Protein AF-K0R2J4-F1 (afdb_monomer_lite)

Foldseek 3Di:
DLCPPDDPVVVVVVVVVVVVVVVVPDPVVPVVVLVVLVVPDPDPVSSVSVVVSVVVVVVVVVPPPCPVVVLVVVVVVVCVVPDDDDDDDDDDPVCVVVVVVVVVVVVVVLVVVCVVVVCVPVSVVVVVVSLVSVLVVVLVVLLVVLVVVLVVVLVVLVVVLVVVLVVLVVVLVVVLVVLVVVLVVVLVVLVVVLVVVLVVLVVVLVPDDQDDDPVLVVLVVVLVVCVVVVVVVVSVVSVVVSVVSVVVSVVVSVVVSVVVSVVVSVVSVVVSVVVSVVSVVVSVVVSVVSVVVSVVVSVVSVVVSVVVSVVSVVVSVVVSVVVSVVSVVVSVVVVVVVD

pLDDT: mean 76.24, std 21.02, range [34.25, 97.62]

Radius of gyration: 48.68 Å; chains: 1; bounding box: 96×34×151 Å

Organism: Thalassiosira oceanica (NCBI:txid159749)

Secondary structure (DSSP, 8-state):
-TTTTS-HHHHHHHHHHHHHHHTTT-STHHHHHHHHHHHH-SSHHHHHHHHHHHHHHHHHHHHHHHHHHHHHHHHHHHHTTS--PPPPP--HHHHHHHHHHHHHHHHHHHHHHHHHH--HHHHHHHHHHHHHHHHHHHHHHHHHHHHHHHHHHHHHHHHHHHHHHHHHHHHHHHHHHHHHHHHHHHHHHHHHHHHHHHHHHHHHHHTPPP---HHHHHHHHHHHHHHHTT-HHHHHHHHHHHHHHHHHHHHHHHHHHHHHHHHHHHHHHHHHHHHHHHHHHHHHHHHHHHHHHHHHHHHHHHHHHHHHHHHHHHHHHHHHHHHHHHHHHHHHHHHHTT-

Sequence (339 aa):
MALVNYSPDETRALRLIMAYNRARGDDSTSGMFLAVLNDVAVDDFSRSRLRASVQALLEDEIEDVQQDDVLLSRFFGVLDGHRYAAVPSLDNSKAAETVKAHFMGLLIDIERRCRDEGDYVMEAAAFADIERTIRDEEKARRVGTEKKDRLAARLRLVAAHESQLAEYSNSWDLCLEEFEQQGKSIIDRLELTHRQQLEALENQERRRERKWSKELIQLRERQKMLAEQKLYAMAQETKDKADTLEADELARMNDGIDKSLQMKKQSLLKQQDNEANAMAKRIDCKRTEIGKRRTLDTDKLLLRNRNIIKAYDAESRSRFKKIEDSVDQAVQGMAGISR

Structure (mmCIF, N/CA/C/O backbone):
data_AF-K0R2J4-F1
#
_entry.id   AF-K0R2J4-F1
#
loop_
_atom_site.group_PDB
_atom_site.id
_atom_site.type_symbol
_atom_site.label_atom_id
_atom_site.label_alt_id
_atom_site.label_comp_id
_atom_site.label_asym_id
_atom_site.label_entity_id
_atom_site.label_seq_id
_atom_site.pdbx_PDB_ins_code
_atom_site.Cartn_x
_atom_site.Cartn_y
_atom_site.Cartn_z
_atom_site.occupancy
_atom_site.B_iso_or_equiv
_atom_site.auth_seq_id
_atom_site.auth_comp_id
_atom_site.auth_asym_id
_atom_site.auth_atom_id
_atom_site.pdbx_PDB_model_num
ATOM 1 N N . MET A 1 1 ? 10.055 -4.212 -40.070 1.00 42.88 1 MET A N 1
ATOM 2 C CA . MET A 1 1 ? 9.826 -4.875 -38.755 1.00 42.88 1 MET A CA 1
ATOM 3 C C . MET A 1 1 ? 8.800 -4.142 -37.857 1.00 42.88 1 MET A C 1
ATOM 5 O O . MET A 1 1 ? 8.739 -4.418 -36.668 1.00 42.88 1 MET A O 1
ATOM 9 N N . ALA A 1 2 ? 7.940 -3.255 -38.385 1.00 43.25 2 ALA A N 1
ATOM 10 C CA . ALA A 1 2 ? 7.193 -2.278 -37.569 1.00 43.25 2 ALA A CA 1
ATOM 11 C C . ALA A 1 2 ? 5.810 -2.722 -37.028 1.00 43.25 2 ALA A C 1
ATOM 13 O O . ALA A 1 2 ? 5.096 -1.907 -36.452 1.00 43.25 2 ALA A O 1
ATOM 14 N N . LEU A 1 3 ? 5.413 -3.990 -37.197 1.00 44.12 3 LEU A N 1
ATOM 15 C CA . LEU A 1 3 ? 4.059 -4.462 -36.850 1.00 44.12 3 LEU A CA 1
ATOM 16 C C . LEU A 1 3 ? 4.021 -5.495 -35.706 1.00 44.12 3 LEU A C 1
ATOM 18 O O . LEU A 1 3 ? 3.004 -6.141 -35.498 1.00 44.12 3 LEU A O 1
ATOM 22 N N . VAL A 1 4 ? 5.118 -5.663 -34.957 1.00 47.84 4 VAL A N 1
ATOM 23 C CA . VAL A 1 4 ? 5.267 -6.741 -33.951 1.00 47.84 4 VAL A CA 1
ATOM 24 C C . VAL A 1 4 ? 4.326 -6.584 -32.743 1.00 47.84 4 VAL A C 1
ATOM 26 O O . VAL A 1 4 ? 4.040 -7.562 -32.065 1.00 47.84 4 VAL A O 1
ATOM 29 N N . ASN A 1 5 ? 3.775 -5.386 -32.522 1.00 50.44 5 ASN A N 1
ATOM 30 C CA . ASN A 1 5 ? 2.909 -5.082 -31.377 1.00 50.44 5 ASN A CA 1
ATOM 31 C C . ASN A 1 5 ? 1.428 -4.880 -31.750 1.00 50.44 5 ASN A C 1
ATOM 33 O O . ASN A 1 5 ? 0.690 -4.297 -30.958 1.00 50.44 5 ASN A O 1
ATOM 37 N N . TYR A 1 6 ? 1.009 -5.311 -32.943 1.00 53.69 6 TYR A N 1
ATOM 38 C CA . TYR A 1 6 ? -0.398 -5.317 -33.356 1.00 53.69 6 TYR A CA 1
ATOM 39 C C . TYR A 1 6 ? -0.927 -6.747 -33.369 1.00 53.69 6 TYR A C 1
ATOM 41 O O . TYR A 1 6 ? -0.190 -7.690 -33.673 1.00 53.69 6 TYR A O 1
ATOM 49 N N . SER A 1 7 ? -2.214 -6.913 -33.068 1.00 59.16 7 SER A N 1
ATOM 50 C CA . SER A 1 7 ? -2.888 -8.199 -33.238 1.00 59.16 7 SER A CA 1
ATOM 51 C C . SER A 1 7 ? -2.682 -8.700 -34.680 1.00 59.16 7 SER A C 1
ATOM 53 O O . SER A 1 7 ? -2.627 -7.891 -35.620 1.00 59.16 7 SER A O 1
ATOM 55 N N . PRO A 1 8 ? -2.562 -10.021 -34.907 1.00 52.97 8 PRO A N 1
ATOM 56 C CA . PRO A 1 8 ? -2.468 -10.584 -36.253 1.00 52.97 8 PRO A CA 1
ATOM 57 C C . PRO A 1 8 ? -3.576 -10.073 -37.185 1.00 52.97 8 PRO A C 1
ATOM 59 O O . PRO A 1 8 ? -3.324 -9.836 -38.368 1.00 52.97 8 PRO A O 1
ATOM 62 N N . ASP A 1 9 ? -4.767 -9.821 -36.637 1.00 48.25 9 ASP A N 1
ATOM 63 C CA . ASP A 1 9 ? -5.925 -9.311 -37.373 1.00 48.25 9 ASP A CA 1
ATOM 64 C C . ASP A 1 9 ? -5.785 -7.830 -37.749 1.00 48.25 9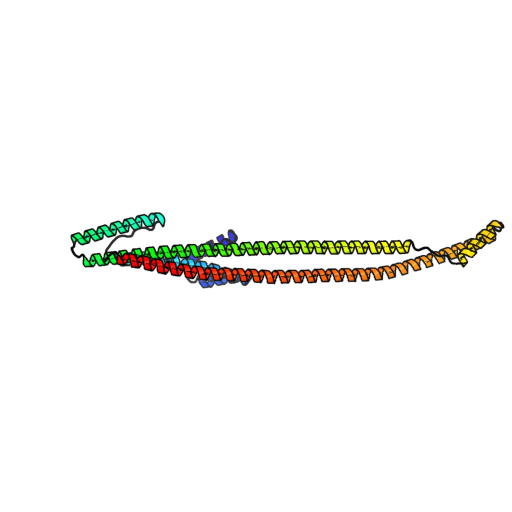 ASP A C 1
ATOM 66 O O . ASP A 1 9 ? -6.103 -7.447 -38.874 1.00 48.25 9 ASP A O 1
ATOM 70 N N . GLU A 1 10 ? -5.220 -7.005 -36.866 1.00 55.03 10 GLU A N 1
ATOM 71 C CA . GLU A 1 10 ? -4.938 -5.583 -37.120 1.00 55.03 10 GLU A CA 1
ATOM 72 C C . GLU A 1 10 ? -3.846 -5.422 -38.180 1.00 55.03 10 GLU A C 1
ATOM 74 O O . GLU A 1 10 ? -3.955 -4.630 -39.118 1.00 55.03 10 GLU A O 1
ATOM 79 N N . THR A 1 11 ? -2.817 -6.261 -38.085 1.00 59.72 11 THR A N 1
ATOM 80 C CA . THR A 1 11 ? -1.729 -6.334 -39.060 1.00 59.72 11 THR A CA 1
ATOM 81 C C . THR A 1 11 ? -2.250 -6.761 -40.434 1.00 59.72 11 THR A C 1
ATOM 83 O O . THR A 1 11 ? -1.818 -6.242 -41.466 1.00 59.72 11 THR A O 1
ATOM 86 N N . ARG A 1 12 ? -3.202 -7.702 -40.465 1.00 51.53 12 ARG A N 1
ATOM 87 C CA . ARG A 1 12 ? -3.848 -8.181 -41.692 1.00 51.53 12 ARG A CA 1
ATOM 88 C C . ARG A 1 12 ? -4.772 -7.125 -42.296 1.00 51.53 12 ARG A C 1
ATOM 90 O O . ARG A 1 12 ? -4.733 -6.930 -43.508 1.00 51.53 12 ARG A O 1
ATOM 97 N N . ALA A 1 13 ? -5.542 -6.420 -41.471 1.00 56.22 13 ALA A N 1
ATOM 98 C CA . ALA A 1 13 ? -6.423 -5.340 -41.902 1.00 56.22 13 ALA A CA 1
ATOM 99 C C . ALA A 1 13 ? -5.630 -4.178 -42.518 1.00 56.22 13 ALA A C 1
ATOM 101 O O . ALA A 1 13 ? -5.942 -3.750 -43.628 1.00 56.22 13 ALA A O 1
ATOM 102 N N . LEU A 1 14 ? -4.547 -3.739 -41.868 1.00 59.75 14 LEU A N 1
ATOM 103 C CA . LEU A 1 14 ? -3.674 -2.680 -42.388 1.00 59.75 14 LEU A CA 1
ATOM 104 C C . LEU A 1 14 ? -3.053 -3.061 -43.738 1.00 59.75 14 LEU A C 1
ATOM 106 O O . LEU A 1 14 ? -3.053 -2.253 -44.665 1.00 59.75 14 LEU A O 1
ATOM 110 N N . ARG A 1 15 ? -2.603 -4.312 -43.892 1.00 56.16 15 ARG A N 1
ATOM 111 C CA . ARG A 1 15 ? -2.063 -4.808 -45.169 1.00 56.16 15 ARG A CA 1
ATOM 112 C C . ARG A 1 15 ? -3.118 -4.872 -46.274 1.00 56.16 15 ARG A C 1
ATOM 114 O O . ARG A 1 15 ? -2.817 -4.505 -47.405 1.00 56.16 15 ARG A O 1
ATOM 121 N N . LEU A 1 16 ? -4.342 -5.306 -45.965 1.00 53.81 16 LEU A N 1
ATOM 122 C CA . LEU A 1 16 ? -5.439 -5.370 -46.940 1.00 53.81 16 LEU A CA 1
ATOM 123 C C . LEU A 1 16 ? -5.890 -3.975 -47.388 1.00 53.81 16 LEU A C 1
ATOM 125 O O . LEU A 1 16 ? -6.119 -3.760 -48.575 1.00 53.81 16 LEU A O 1
ATOM 129 N N . ILE A 1 17 ? -5.953 -3.018 -46.463 1.00 55.66 17 ILE A N 1
ATOM 130 C CA . ILE A 1 17 ? -6.312 -1.626 -46.757 1.00 55.66 17 ILE A CA 1
ATOM 131 C C . ILE A 1 17 ? -5.219 -0.950 -47.599 1.00 55.66 17 ILE A C 1
ATOM 133 O O . ILE A 1 17 ? -5.529 -0.236 -48.552 1.00 55.66 17 ILE A O 1
ATOM 137 N N . MET A 1 18 ? -3.939 -1.203 -47.309 1.00 57.56 18 MET A N 1
ATOM 138 C CA . MET A 1 18 ? -2.824 -0.692 -48.119 1.00 57.56 18 MET A CA 1
ATOM 139 C C . MET A 1 18 ? -2.789 -1.314 -49.523 1.00 57.56 18 MET A C 1
ATOM 141 O O . MET A 1 18 ? -2.599 -0.595 -50.504 1.00 57.56 18 MET A O 1
ATOM 145 N N . ALA A 1 19 ? -3.040 -2.622 -49.644 1.00 53.72 19 ALA A N 1
ATOM 146 C CA . ALA A 1 19 ? -3.105 -3.310 -50.935 1.00 53.72 19 ALA A CA 1
ATOM 147 C C . ALA A 1 19 ? -4.289 -2.832 -51.798 1.00 53.72 19 ALA A C 1
ATOM 149 O O . ALA A 1 19 ? -4.130 -2.617 -52.998 1.00 53.72 19 ALA A O 1
ATOM 150 N N . TYR A 1 20 ? -5.457 -2.609 -51.183 1.00 53.34 20 TYR A N 1
ATOM 151 C CA . TYR A 1 20 ? -6.653 -2.104 -51.862 1.00 53.34 20 TYR A CA 1
ATOM 152 C C . TYR A 1 20 ? -6.471 -0.672 -52.389 1.00 53.34 20 TYR A C 1
ATOM 154 O O . TYR A 1 20 ? -6.883 -0.371 -53.507 1.00 53.34 20 TYR A O 1
ATOM 162 N N . ASN A 1 21 ? -5.810 0.203 -51.624 1.00 53.00 21 ASN A N 1
ATOM 163 C CA . ASN A 1 21 ? -5.578 1.588 -52.044 1.00 53.00 21 ASN A CA 1
ATOM 164 C C . ASN A 1 21 ? -4.475 1.717 -53.112 1.00 53.00 21 ASN A C 1
ATOM 166 O O . ASN A 1 21 ? -4.628 2.521 -54.029 1.00 53.00 21 ASN A O 1
ATOM 170 N N . ARG A 1 22 ? -3.428 0.873 -53.081 1.00 54.16 22 ARG A N 1
ATOM 171 C CA . ARG A 1 22 ? -2.429 0.786 -54.173 1.00 54.16 22 ARG A CA 1
ATOM 172 C C . ARG A 1 22 ? -3.062 0.403 -55.510 1.00 54.16 22 ARG A C 1
ATOM 174 O O . ARG A 1 22 ? -2.690 0.956 -56.537 1.00 54.16 22 ARG A O 1
ATOM 181 N N . ALA A 1 23 ? -4.038 -0.506 -55.501 1.00 49.44 23 ALA A N 1
ATOM 182 C CA . ALA A 1 23 ? -4.714 -0.957 -56.719 1.00 49.44 23 ALA A CA 1
ATOM 183 C C . ALA A 1 23 ? -5.564 0.135 -57.400 1.00 49.44 23 ALA A C 1
ATOM 185 O O . ALA A 1 23 ? -5.959 -0.036 -58.551 1.00 49.44 23 ALA A O 1
ATOM 186 N N . ARG A 1 24 ? -5.851 1.247 -56.707 1.00 47.12 24 ARG A N 1
ATOM 187 C CA . ARG A 1 24 ? -6.715 2.325 -57.205 1.00 47.12 24 ARG A CA 1
ATOM 188 C C . ARG A 1 24 ? -5.954 3.547 -57.734 1.00 47.12 24 ARG A C 1
ATOM 190 O O . ARG A 1 24 ? -6.581 4.396 -58.353 1.00 47.12 24 ARG A O 1
ATOM 197 N N . GLY A 1 25 ? -4.631 3.606 -57.544 1.00 47.03 25 GLY A N 1
ATOM 198 C CA . GLY A 1 25 ? -3.755 4.592 -58.192 1.00 47.03 25 GLY A CA 1
ATOM 199 C C . GLY A 1 25 ? -3.952 6.054 -57.773 1.00 47.03 25 GLY A C 1
ATOM 200 O O . GLY A 1 25 ? -3.543 6.939 -58.514 1.00 47.03 25 GLY A O 1
ATOM 201 N N . ASP A 1 26 ? -4.575 6.323 -56.622 1.00 47.22 26 ASP A N 1
ATOM 202 C CA . ASP A 1 26 ? -4.736 7.691 -56.116 1.00 47.22 26 ASP A CA 1
ATOM 203 C C . ASP A 1 26 ? -3.566 8.068 -55.192 1.00 47.22 26 ASP A C 1
ATOM 205 O O . ASP A 1 26 ? -3.485 7.612 -54.052 1.00 47.22 26 ASP A O 1
ATOM 209 N N . ASP A 1 27 ? -2.691 8.969 -55.642 1.00 50.78 27 ASP A N 1
ATOM 210 C CA . ASP A 1 27 ? -1.579 9.539 -54.856 1.00 50.78 27 ASP A CA 1
ATOM 211 C C . ASP A 1 27 ? -2.038 10.513 -53.745 1.00 50.78 27 ASP A C 1
ATOM 213 O O . ASP A 1 27 ? -1.232 11.073 -53.004 1.00 50.78 27 ASP A O 1
ATOM 217 N N . SER A 1 28 ? -3.351 10.676 -53.539 1.00 48.78 28 SER A N 1
ATOM 218 C CA . SER A 1 28 ? -3.926 11.411 -52.395 1.00 48.78 28 SER A CA 1
ATOM 219 C C . SER A 1 28 ? -3.951 10.580 -51.093 1.00 48.78 28 SER A C 1
ATOM 221 O O . SER A 1 28 ? -4.710 10.840 -50.156 1.00 48.78 28 SER A O 1
ATOM 223 N N . THR A 1 29 ? -3.107 9.552 -51.013 1.00 51.00 29 THR A N 1
ATOM 224 C CA . THR A 1 29 ? -3.064 8.556 -49.933 1.00 51.00 29 THR A CA 1
ATOM 225 C C . THR A 1 29 ? -2.662 9.135 -48.579 1.00 51.00 29 THR A C 1
ATOM 227 O O . THR A 1 29 ? -3.111 8.629 -47.556 1.00 51.00 29 THR A O 1
ATOM 230 N N . SER A 1 30 ? -1.895 10.224 -48.520 1.00 53.47 30 SER A N 1
ATOM 231 C CA . SER A 1 30 ? -1.386 10.739 -47.238 1.00 53.47 30 SER A CA 1
ATOM 232 C C . SER A 1 30 ? -2.470 11.413 -46.370 1.00 53.47 30 SER A C 1
ATOM 234 O O . SER A 1 30 ? -2.512 11.228 -45.153 1.00 53.47 30 SER A O 1
ATOM 236 N N . GLY A 1 31 ? -3.416 12.139 -46.983 1.00 48.59 31 GLY A N 1
ATOM 237 C CA . GLY A 1 31 ? -4.436 12.904 -46.250 1.00 48.59 31 GLY A CA 1
ATOM 238 C C . GLY A 1 31 ? -5.570 12.046 -45.684 1.00 48.59 31 GLY A C 1
ATOM 239 O O . GLY A 1 31 ? -5.976 12.219 -44.534 1.00 48.59 31 GLY A O 1
ATOM 240 N N . MET A 1 32 ? -6.059 11.084 -46.470 1.00 48.75 32 MET A N 1
ATOM 241 C CA . MET A 1 32 ? -7.193 10.244 -46.078 1.00 48.75 32 MET A CA 1
ATOM 242 C C . MET A 1 32 ? -6.787 9.151 -45.070 1.00 48.75 32 MET A C 1
ATOM 244 O O . MET A 1 32 ? -7.557 8.838 -44.162 1.00 48.75 32 MET A O 1
ATOM 248 N N . PHE A 1 33 ? -5.547 8.642 -45.144 1.00 51.84 33 PHE A N 1
ATOM 249 C CA . PHE A 1 33 ? -4.991 7.715 -44.146 1.00 51.84 33 PHE A CA 1
ATOM 250 C C . PHE A 1 33 ? -4.829 8.364 -42.768 1.00 51.84 33 PHE A C 1
ATOM 252 O O . PHE A 1 33 ? -5.167 7.753 -41.754 1.00 51.84 33 PHE A O 1
ATOM 259 N N . LEU A 1 34 ? -4.351 9.612 -42.717 1.00 52.84 34 LEU A N 1
ATOM 260 C CA . LEU A 1 34 ? -4.214 10.349 -41.460 1.00 52.84 34 LEU A CA 1
ATOM 261 C C . LEU A 1 34 ? -5.571 10.676 -40.822 1.00 52.84 34 LEU A C 1
ATOM 263 O O . LEU A 1 34 ? -5.643 10.737 -39.597 1.00 52.84 34 LEU A O 1
ATOM 267 N N . ALA A 1 35 ? -6.630 10.846 -41.622 1.00 51.50 35 ALA A N 1
ATOM 268 C CA . ALA A 1 35 ? -7.990 11.081 -41.136 1.00 51.50 35 ALA A CA 1
ATOM 269 C C . ALA A 1 35 ? -8.611 9.821 -40.508 1.00 51.50 35 ALA A C 1
ATOM 271 O O . ALA A 1 35 ? -9.085 9.875 -39.377 1.00 51.50 35 ALA A O 1
ATOM 272 N N . VAL A 1 36 ? -8.511 8.667 -41.179 1.00 52.16 36 VAL A N 1
ATOM 273 C CA . VAL A 1 36 ? -9.014 7.381 -40.652 1.00 52.16 36 VAL A CA 1
ATOM 274 C C . VAL A 1 36 ? -8.258 6.958 -39.385 1.00 52.16 36 VAL A C 1
ATOM 276 O O . VAL A 1 36 ? -8.856 6.451 -38.441 1.00 52.16 36 VAL A O 1
ATOM 279 N N . LEU A 1 37 ? -6.951 7.223 -39.310 1.00 52.25 37 LEU A N 1
ATOM 280 C CA . LEU A 1 37 ? -6.153 6.961 -38.105 1.00 52.25 37 LEU A CA 1
ATOM 281 C C . LEU A 1 37 ? -6.480 7.916 -36.945 1.00 52.25 37 LEU A C 1
ATOM 283 O O . LEU A 1 37 ? -6.316 7.539 -35.784 1.00 52.25 37 LEU A O 1
ATOM 287 N N . ASN A 1 38 ? -6.958 9.130 -37.237 1.00 49.84 38 ASN A N 1
ATOM 288 C CA . ASN A 1 38 ? -7.409 10.077 -36.215 1.00 49.84 38 ASN A CA 1
ATOM 289 C C . ASN A 1 38 ? -8.726 9.631 -35.559 1.00 49.84 38 ASN A C 1
ATOM 291 O O . ASN A 1 38 ? -8.886 9.825 -34.352 1.00 49.84 38 ASN A O 1
ATOM 295 N N . ASP A 1 39 ? -9.613 9.001 -36.335 1.00 46.16 39 ASP A N 1
ATOM 296 C CA . ASP A 1 39 ? -10.910 8.484 -35.874 1.00 46.16 39 ASP A CA 1
ATOM 297 C C . ASP A 1 39 ? -10.803 7.140 -35.131 1.00 46.16 39 ASP A C 1
ATOM 299 O O . ASP A 1 39 ? -11.627 6.848 -34.268 1.00 46.16 39 ASP A O 1
ATOM 303 N N . VAL A 1 40 ? -9.782 6.324 -35.424 1.00 50.12 40 VAL A N 1
ATOM 304 C CA . VAL A 1 40 ? -9.582 4.999 -34.795 1.00 50.12 40 VAL A CA 1
ATOM 305 C C . VAL A 1 40 ? -8.803 5.075 -33.474 1.00 50.12 40 VAL A C 1
ATOM 307 O O . VAL A 1 40 ? -8.919 4.190 -32.627 1.00 50.12 40 VAL A O 1
ATOM 310 N N . ALA A 1 41 ? -8.006 6.120 -33.263 1.00 51.03 41 ALA A N 1
ATOM 311 C CA . ALA A 1 41 ? -7.171 6.232 -32.073 1.00 51.03 41 ALA A CA 1
ATOM 312 C C . ALA A 1 41 ? -7.931 6.848 -30.884 1.00 51.03 41 ALA A C 1
ATOM 314 O O . ALA A 1 41 ? -8.412 7.979 -30.954 1.00 51.03 41 ALA A O 1
ATOM 315 N N . VAL A 1 42 ? -7.992 6.097 -29.781 1.00 52.16 42 VAL A N 1
ATOM 316 C CA . VAL A 1 42 ? -8.740 6.441 -28.558 1.00 52.16 42 VAL A CA 1
ATOM 317 C C . VAL A 1 42 ? -8.042 7.536 -27.732 1.00 52.16 42 VAL A C 1
ATOM 319 O O . VAL A 1 42 ? -8.707 8.280 -27.014 1.00 52.16 42 VAL A O 1
ATOM 322 N N . ASP A 1 43 ? -6.718 7.676 -27.851 1.00 51.94 43 ASP A N 1
ATOM 323 C CA . ASP A 1 43 ? -5.893 8.615 -27.087 1.00 51.94 43 ASP A CA 1
ATOM 324 C C . ASP A 1 43 ? -4.725 9.212 -27.908 1.00 51.94 43 ASP A C 1
ATOM 326 O O . ASP A 1 43 ? -4.207 8.625 -28.865 1.00 51.94 43 ASP A O 1
ATOM 330 N N . ASP A 1 44 ? -4.280 10.413 -27.521 1.00 50.84 44 ASP A N 1
ATOM 331 C CA . ASP A 1 44 ? -3.267 11.193 -28.255 1.00 50.84 44 ASP A CA 1
ATOM 332 C C . ASP A 1 44 ? -1.873 10.538 -28.273 1.00 50.84 44 ASP A C 1
ATOM 334 O O . ASP A 1 44 ? -1.063 10.783 -29.179 1.00 50.84 44 ASP A O 1
ATOM 338 N N . PHE A 1 45 ? -1.599 9.655 -27.308 1.00 51.34 45 PHE A N 1
ATOM 339 C CA . PHE A 1 45 ? -0.371 8.867 -27.267 1.00 51.34 45 PHE A CA 1
ATOM 340 C C . PHE A 1 45 ? -0.347 7.812 -28.383 1.00 51.34 45 PHE A C 1
ATOM 342 O O . PHE A 1 45 ? 0.638 7.713 -29.123 1.00 51.34 45 PHE A O 1
ATOM 349 N N . SER A 1 46 ? -1.454 7.091 -28.584 1.00 52.75 46 SER A N 1
ATOM 350 C CA . SER A 1 46 ? -1.594 6.120 -29.676 1.00 52.75 46 SER A CA 1
ATOM 351 C C . SER A 1 46 ? -1.571 6.794 -31.047 1.00 52.75 46 SER A C 1
ATOM 353 O O . SER A 1 46 ? -0.932 6.273 -31.963 1.00 52.75 46 SER A O 1
ATOM 355 N N . ARG A 1 47 ? -2.155 7.997 -31.183 1.00 55.03 47 ARG A N 1
ATOM 356 C CA . ARG A 1 47 ? -2.066 8.816 -32.414 1.00 55.03 47 ARG A CA 1
ATOM 357 C C . ARG A 1 47 ? -0.632 9.180 -32.772 1.00 55.03 47 ARG A C 1
ATOM 359 O O . ARG A 1 47 ? -0.212 9.012 -33.917 1.00 55.03 47 ARG A O 1
ATOM 366 N N . SER A 1 48 ? 0.130 9.662 -31.793 1.00 58.50 48 SER A N 1
ATOM 367 C CA . SER A 1 48 ? 1.525 10.070 -31.995 1.00 58.50 48 SER A CA 1
ATOM 368 C C . SER A 1 48 ? 2.413 8.879 -32.367 1.00 58.50 48 SER A C 1
ATOM 370 O O . SER A 1 48 ? 3.277 8.988 -33.237 1.00 58.50 48 SER A O 1
ATOM 372 N N . ARG A 1 49 ? 2.151 7.711 -31.771 1.00 58.16 49 ARG A N 1
ATOM 373 C CA . ARG A 1 49 ? 2.866 6.459 -32.051 1.00 58.16 49 ARG A CA 1
ATOM 374 C C . ARG A 1 49 ? 2.514 5.859 -33.421 1.00 58.16 49 ARG A C 1
ATOM 376 O O . ARG A 1 49 ? 3.407 5.388 -34.128 1.00 58.16 49 ARG A O 1
ATOM 383 N N . LEU A 1 50 ? 1.242 5.900 -33.824 1.00 55.78 50 LEU A N 1
ATOM 384 C CA . LEU A 1 50 ? 0.793 5.474 -35.156 1.00 55.78 50 LEU A CA 1
ATOM 385 C C . LEU A 1 50 ? 1.359 6.378 -36.256 1.00 55.78 50 LEU A C 1
ATOM 387 O O . LEU A 1 50 ? 1.869 5.877 -37.253 1.00 55.78 50 LEU A O 1
ATOM 391 N N . ARG A 1 51 ? 1.377 7.700 -36.045 1.00 57.66 51 ARG A N 1
ATOM 392 C CA . ARG A 1 51 ? 2.040 8.634 -36.969 1.00 57.66 51 ARG A CA 1
ATOM 393 C C . ARG A 1 51 ? 3.528 8.346 -37.116 1.00 57.66 51 ARG A C 1
ATOM 395 O O . ARG A 1 51 ? 4.001 8.253 -38.240 1.00 57.66 51 ARG A O 1
ATOM 402 N N . ALA A 1 52 ? 4.244 8.145 -36.011 1.00 59.28 52 ALA A N 1
ATOM 403 C CA . ALA A 1 52 ? 5.677 7.862 -36.053 1.00 59.28 52 ALA A CA 1
ATOM 404 C C . ALA A 1 52 ? 6.004 6.544 -36.781 1.00 59.28 52 ALA A C 1
ATOM 406 O O . ALA A 1 52 ? 7.005 6.465 -37.484 1.00 59.28 52 ALA A O 1
ATOM 407 N N . SER A 1 53 ? 5.157 5.519 -36.647 1.00 55.31 53 SER A N 1
ATOM 408 C CA . SER A 1 53 ? 5.361 4.225 -37.317 1.00 55.31 53 SER A CA 1
ATOM 409 C C . SER A 1 53 ? 4.997 4.248 -38.803 1.00 55.31 53 SER A C 1
ATOM 411 O O . SER A 1 53 ? 5.707 3.645 -39.601 1.00 55.31 53 SER A O 1
ATOM 413 N N . VAL A 1 54 ? 3.946 4.972 -39.194 1.00 55.31 54 VAL A N 1
ATOM 414 C CA . VAL A 1 54 ? 3.594 5.177 -40.610 1.00 55.31 54 VAL A CA 1
ATOM 415 C C . VAL A 1 54 ? 4.622 6.065 -41.306 1.00 55.31 54 VAL A C 1
ATOM 417 O O . VAL A 1 54 ? 5.020 5.766 -42.425 1.00 55.31 54 VAL A O 1
ATOM 420 N N . GLN A 1 55 ? 5.098 7.112 -40.633 1.00 58.09 55 GLN A N 1
ATOM 421 C CA . GLN A 1 55 ? 6.128 7.990 -41.172 1.00 58.09 55 GLN A CA 1
ATOM 422 C C . GLN A 1 55 ? 7.473 7.269 -41.318 1.00 58.09 55 GLN A C 1
ATOM 424 O O . GLN A 1 55 ? 8.097 7.402 -42.358 1.00 58.09 55 GLN A O 1
ATOM 429 N N . ALA A 1 56 ? 7.852 6.408 -40.367 1.00 55.72 56 ALA A N 1
ATOM 430 C CA . ALA A 1 56 ? 9.035 5.557 -40.505 1.00 55.72 56 ALA A CA 1
ATOM 431 C C . ALA A 1 56 ? 8.914 4.529 -41.646 1.00 55.72 56 ALA A C 1
ATOM 433 O O . ALA A 1 56 ? 9.900 4.246 -42.308 1.00 55.72 56 ALA A O 1
ATOM 434 N N . LEU A 1 57 ? 7.718 3.983 -41.907 1.00 51.00 57 LEU A N 1
ATOM 435 C CA . LEU A 1 57 ? 7.493 3.069 -43.038 1.00 51.00 57 LEU A CA 1
ATOM 436 C C . LEU A 1 57 ? 7.493 3.791 -44.394 1.00 51.00 57 LEU A C 1
ATOM 438 O O . LEU A 1 57 ? 7.933 3.217 -45.383 1.00 51.00 57 LEU A O 1
ATOM 442 N N . LEU A 1 58 ? 7.005 5.034 -44.438 1.00 51.78 58 LEU A N 1
ATOM 443 C CA . LEU A 1 58 ? 7.074 5.885 -45.628 1.00 51.78 58 LEU A CA 1
ATOM 444 C C . LEU A 1 58 ? 8.506 6.381 -45.886 1.00 51.78 58 LEU A C 1
ATOM 446 O O . LEU A 1 58 ? 8.914 6.442 -47.037 1.00 51.78 58 LEU A O 1
ATOM 450 N N . GLU A 1 59 ? 9.273 6.702 -44.842 1.00 52.66 59 GLU A N 1
ATOM 451 C CA . GLU A 1 59 ? 10.673 7.137 -44.954 1.00 52.66 59 GLU A CA 1
ATOM 452 C C . GLU A 1 59 ? 11.616 5.963 -45.308 1.00 52.66 59 GLU A C 1
ATOM 454 O O . GLU A 1 59 ? 12.485 6.143 -46.158 1.00 52.66 59 GLU A O 1
ATOM 459 N N . ASP A 1 60 ? 11.393 4.748 -44.779 1.00 48.16 60 ASP A N 1
ATOM 460 C CA . ASP A 1 60 ? 12.170 3.542 -45.139 1.00 48.16 60 ASP A CA 1
ATOM 461 C C . ASP A 1 60 ? 11.904 3.057 -46.588 1.00 48.16 60 ASP A C 1
ATOM 463 O O . ASP A 1 60 ? 12.807 2.510 -47.217 1.00 48.16 60 ASP A O 1
ATOM 467 N N . GLU A 1 61 ? 10.695 3.233 -47.152 1.00 48.00 61 GLU A N 1
ATOM 468 C CA . GLU A 1 61 ? 10.394 2.794 -48.536 1.00 48.00 61 GLU A CA 1
ATOM 469 C C . GLU A 1 61 ? 10.755 3.838 -49.616 1.00 48.00 61 GLU A C 1
ATOM 471 O O . GLU A 1 61 ? 10.913 3.465 -50.781 1.00 48.00 61 GLU A O 1
ATOM 476 N N . ILE A 1 62 ? 10.915 5.123 -49.266 1.00 45.31 62 ILE A N 1
ATOM 477 C CA . ILE A 1 62 ? 11.246 6.188 -50.235 1.00 45.31 62 ILE A CA 1
ATOM 478 C C . ILE A 1 62 ? 12.763 6.304 -50.484 1.00 45.31 62 ILE A C 1
ATOM 480 O O . ILE A 1 62 ? 13.152 6.690 -51.587 1.00 45.31 62 ILE A O 1
ATOM 484 N N . GLU A 1 63 ? 13.630 5.919 -49.538 1.00 47.62 63 GLU A N 1
ATOM 485 C CA . GLU A 1 63 ? 15.091 6.025 -49.729 1.00 47.62 63 GLU A CA 1
ATOM 486 C C . GLU A 1 63 ? 15.756 4.752 -50.293 1.00 47.62 63 GLU A C 1
ATOM 488 O O . GLU A 1 63 ? 16.644 4.880 -51.135 1.00 47.62 63 GLU A O 1
ATOM 493 N N . ASP A 1 64 ? 15.305 3.540 -49.940 1.00 44.06 64 ASP A N 1
ATOM 494 C CA . ASP A 1 64 ? 16.015 2.298 -50.322 1.00 44.06 64 ASP A CA 1
ATOM 495 C C . ASP A 1 64 ? 15.634 1.741 -51.714 1.00 44.06 64 ASP A C 1
ATOM 497 O O . ASP A 1 64 ? 16.447 1.071 -52.343 1.00 44.06 64 ASP A O 1
ATOM 501 N N . VAL A 1 65 ? 14.437 2.022 -52.250 1.00 43.75 65 VAL A N 1
ATOM 502 C CA . VAL A 1 65 ? 14.028 1.494 -53.577 1.00 43.75 65 VAL A CA 1
ATOM 503 C C . VAL A 1 65 ? 14.340 2.476 -54.709 1.00 43.75 65 VAL A C 1
ATOM 505 O O . VAL A 1 65 ? 14.629 2.063 -55.828 1.00 43.75 65 VAL A O 1
ATOM 508 N N . GLN A 1 66 ? 14.344 3.784 -54.434 1.00 43.28 66 GLN A N 1
ATOM 509 C CA . GLN A 1 66 ? 14.647 4.782 -55.461 1.00 43.28 66 GLN A CA 1
ATOM 510 C C . GLN A 1 66 ? 16.142 5.066 -55.617 1.00 43.28 66 GLN A C 1
ATOM 512 O O . GLN A 1 66 ? 16.522 5.535 -56.681 1.00 43.28 66 GLN A O 1
ATOM 517 N N . GLN A 1 67 ? 17.013 4.786 -54.639 1.00 45.25 67 GLN A N 1
ATOM 518 C CA . GLN A 1 67 ? 18.455 4.975 -54.851 1.00 45.25 67 GLN A CA 1
ATOM 519 C C . GLN A 1 67 ? 19.097 3.816 -55.613 1.00 45.25 67 GLN A C 1
ATOM 521 O O . GLN A 1 67 ? 19.826 4.090 -56.563 1.00 45.25 67 GLN A O 1
ATOM 526 N N . ASP A 1 68 ? 18.781 2.559 -55.299 1.00 39.62 68 ASP A N 1
ATOM 527 C CA . ASP A 1 68 ? 19.425 1.418 -55.965 1.00 39.62 68 ASP A CA 1
ATOM 528 C C . ASP A 1 68 ? 18.959 1.248 -57.429 1.00 39.62 68 ASP A C 1
ATOM 530 O O . ASP A 1 68 ? 19.796 1.048 -58.313 1.00 39.62 68 ASP A O 1
ATOM 534 N N . ASP A 1 69 ? 17.670 1.463 -57.738 1.00 41.22 69 ASP A N 1
ATOM 535 C CA . ASP A 1 69 ? 17.162 1.399 -59.122 1.00 41.22 69 ASP A CA 1
ATOM 536 C C . ASP A 1 69 ? 17.545 2.629 -59.963 1.00 41.22 69 ASP A C 1
ATOM 538 O O . ASP A 1 69 ? 17.776 2.509 -61.170 1.00 41.22 69 ASP A O 1
ATOM 542 N N . VAL A 1 70 ? 17.666 3.820 -59.358 1.00 43.25 70 VAL A N 1
ATOM 543 C CA . VAL A 1 70 ? 18.116 5.030 -60.075 1.00 43.25 70 VAL A CA 1
ATOM 544 C C . VAL A 1 70 ? 19.628 5.017 -60.273 1.00 43.25 70 VAL A C 1
ATOM 546 O O . VAL A 1 70 ? 20.091 5.524 -61.292 1.00 43.25 70 VAL A O 1
ATOM 549 N N . LEU A 1 71 ? 20.411 4.413 -59.374 1.00 44.44 71 LEU A N 1
ATOM 550 C CA . LEU A 1 71 ? 21.860 4.263 -59.541 1.00 44.44 71 LEU A CA 1
ATOM 551 C C . LEU A 1 71 ? 22.200 3.208 -60.596 1.00 44.44 71 LEU A C 1
ATOM 553 O O . LEU A 1 71 ? 23.018 3.509 -61.465 1.00 44.44 71 LEU A O 1
ATOM 557 N N . LEU A 1 72 ? 21.513 2.056 -60.621 1.00 40.69 72 LEU A N 1
ATOM 558 C CA . LEU A 1 72 ? 21.638 1.099 -61.728 1.00 40.69 72 LEU A CA 1
ATOM 559 C C . LEU A 1 72 ? 21.155 1.711 -63.050 1.00 40.69 72 LEU A C 1
ATOM 561 O O . LEU A 1 72 ? 21.843 1.602 -64.059 1.00 40.69 72 LEU A O 1
ATOM 565 N N . SER A 1 73 ? 20.019 2.416 -63.065 1.00 39.81 73 SER A N 1
ATOM 566 C CA . SER A 1 73 ? 19.504 3.057 -64.289 1.00 39.81 73 SER A CA 1
ATOM 567 C C . SER A 1 73 ? 20.385 4.212 -64.774 1.00 39.81 73 SER A C 1
ATOM 569 O O . SER A 1 73 ? 20.491 4.441 -65.976 1.00 39.81 73 SER A O 1
ATOM 571 N N . ARG A 1 74 ? 21.060 4.935 -63.871 1.00 39.91 74 ARG A N 1
ATOM 572 C CA . ARG A 1 74 ? 22.033 5.983 -64.219 1.00 39.91 74 ARG A CA 1
ATOM 573 C C . ARG A 1 74 ? 23.370 5.384 -64.667 1.00 39.91 74 ARG A C 1
ATOM 575 O O . ARG A 1 74 ? 23.996 5.952 -65.555 1.00 39.91 74 ARG A O 1
ATOM 582 N N . PHE A 1 75 ? 23.764 4.231 -64.126 1.00 40.97 75 PHE A N 1
ATOM 583 C CA . PHE A 1 75 ? 24.908 3.431 -64.576 1.00 40.97 75 PHE A CA 1
ATOM 584 C C . PHE A 1 75 ? 24.676 2.854 -65.985 1.00 40.97 75 PHE A C 1
ATOM 586 O O . PHE A 1 75 ? 25.505 3.050 -66.873 1.00 40.97 75 PHE A O 1
ATOM 593 N N . PHE A 1 76 ? 23.505 2.263 -66.250 1.00 43.53 76 PHE A N 1
ATOM 594 C CA . PHE A 1 76 ? 23.115 1.812 -67.591 1.00 43.53 76 PHE A CA 1
ATOM 595 C C . PHE A 1 76 ? 22.849 2.976 -68.557 1.00 43.53 76 PHE A C 1
ATOM 597 O O . PHE A 1 76 ? 23.186 2.872 -69.730 1.00 43.53 76 PHE A O 1
ATOM 604 N N . GLY A 1 77 ? 22.346 4.116 -68.076 1.00 40.53 77 GLY A N 1
ATOM 605 C CA . GLY A 1 77 ? 22.137 5.321 -68.886 1.00 40.53 77 GLY A CA 1
ATOM 606 C C . GLY A 1 77 ? 23.432 6.006 -69.344 1.00 40.53 77 GLY A C 1
ATOM 607 O O . GLY A 1 77 ? 23.452 6.624 -70.405 1.00 40.53 77 GLY A O 1
ATOM 608 N N . VAL A 1 78 ? 24.527 5.876 -68.584 1.00 40.34 78 VAL A N 1
ATOM 609 C CA . VAL A 1 78 ? 25.874 6.302 -69.016 1.00 40.34 78 VAL A CA 1
ATOM 610 C C . VAL A 1 78 ? 26.476 5.297 -70.009 1.00 40.34 78 VAL A C 1
ATOM 612 O O . VAL A 1 78 ? 27.189 5.697 -70.928 1.00 40.34 78 VAL A O 1
ATOM 615 N N . LEU A 1 79 ? 26.137 4.010 -69.886 1.00 38.16 79 LEU A N 1
ATOM 616 C CA . LEU A 1 79 ? 26.543 2.954 -70.821 1.00 38.16 79 LEU A CA 1
ATOM 617 C C . LEU A 1 79 ? 25.709 2.915 -72.117 1.00 38.16 79 LEU A C 1
ATOM 619 O O . LEU A 1 79 ? 26.188 2.390 -73.118 1.00 38.16 79 LEU A O 1
ATOM 623 N N . ASP A 1 80 ? 24.521 3.523 -72.161 1.00 38.03 80 ASP A N 1
ATOM 624 C CA . ASP A 1 80 ? 23.631 3.539 -73.339 1.00 38.03 80 ASP A CA 1
ATOM 625 C C . ASP A 1 80 ? 24.162 4.385 -74.520 1.00 38.03 80 ASP A C 1
ATOM 627 O O . ASP A 1 80 ? 23.634 4.327 -75.633 1.00 38.03 80 ASP A O 1
ATOM 631 N N . GLY A 1 81 ? 25.270 5.115 -74.329 1.00 39.22 81 GLY A N 1
ATOM 632 C CA . GLY A 1 81 ? 26.076 5.660 -75.431 1.00 39.22 81 GLY A CA 1
ATOM 633 C C . GLY A 1 81 ? 26.818 4.581 -76.238 1.00 39.22 81 GLY A C 1
ATOM 634 O O . GLY A 1 81 ? 27.161 4.795 -77.401 1.00 39.22 81 GLY A O 1
ATOM 635 N N . HIS A 1 82 ? 27.004 3.392 -75.660 1.00 37.62 82 HIS A N 1
ATOM 636 C CA . HIS A 1 82 ? 27.632 2.232 -76.280 1.00 37.62 82 HIS A CA 1
ATOM 637 C C . HIS A 1 82 ? 26.800 0.975 -75.997 1.00 37.62 82 HIS A C 1
ATOM 639 O O . HIS A 1 82 ? 27.097 0.211 -75.089 1.00 37.62 82 HIS A O 1
ATOM 645 N N . ARG A 1 83 ? 25.755 0.778 -76.814 1.00 41.84 83 ARG A N 1
ATOM 646 C CA . ARG A 1 83 ? 24.922 -0.437 -76.951 1.00 41.84 83 ARG A CA 1
ATOM 647 C C . ARG A 1 83 ? 25.463 -1.690 -76.233 1.00 41.84 83 ARG A C 1
ATOM 649 O O . ARG A 1 83 ? 26.228 -2.436 -76.839 1.00 41.84 83 ARG A O 1
ATOM 656 N N . TYR A 1 84 ? 24.945 -2.001 -75.044 1.00 36.84 84 TYR A N 1
ATOM 657 C CA . TYR A 1 84 ? 24.961 -3.358 -74.485 1.00 36.84 84 TYR A CA 1
ATOM 658 C C . TYR A 1 84 ? 23.666 -3.644 -73.711 1.00 36.84 84 TYR A C 1
ATOM 660 O O . TYR A 1 84 ? 23.108 -2.779 -73.048 1.00 36.84 84 TYR A O 1
ATOM 668 N N . ALA A 1 85 ? 23.146 -4.860 -73.887 1.00 34.25 85 ALA A N 1
ATOM 669 C CA . ALA A 1 85 ? 21.811 -5.277 -73.474 1.00 34.25 85 ALA A CA 1
ATOM 670 C C . ALA A 1 85 ? 21.671 -5.508 -71.956 1.00 34.25 85 ALA A C 1
ATOM 672 O O . ALA A 1 85 ? 22.610 -5.928 -71.285 1.00 34.25 85 ALA A O 1
ATOM 673 N N . ALA A 1 86 ? 20.448 -5.283 -71.465 1.00 35.38 86 ALA A N 1
ATOM 674 C CA . ALA A 1 86 ? 20.010 -5.419 -70.079 1.00 35.38 86 ALA A CA 1
ATOM 675 C C . ALA A 1 86 ? 20.397 -6.755 -69.413 1.00 35.38 86 ALA A C 1
ATOM 677 O O . ALA A 1 86 ? 20.169 -7.832 -69.971 1.00 35.38 86 ALA A O 1
ATOM 678 N N . VAL A 1 87 ? 20.901 -6.679 -68.176 1.00 38.81 87 VAL A N 1
ATOM 679 C CA . VAL A 1 87 ? 21.145 -7.837 -67.299 1.00 38.81 87 VAL A CA 1
ATOM 680 C C . VAL A 1 87 ? 20.027 -7.920 -66.241 1.00 38.81 87 VAL A C 1
ATOM 682 O O . VAL A 1 87 ? 19.667 -6.883 -65.685 1.00 38.81 87 VAL A O 1
ATOM 685 N N . PRO A 1 88 ? 19.452 -9.106 -65.939 1.00 37.28 88 PRO A N 1
ATOM 686 C CA . PRO A 1 88 ? 18.343 -9.237 -64.990 1.00 37.28 88 PRO A CA 1
ATOM 687 C C . PRO A 1 88 ? 18.803 -9.212 -63.523 1.00 37.28 88 PRO A C 1
ATOM 689 O O . PRO A 1 88 ? 19.850 -9.760 -63.179 1.00 37.28 88 PRO A O 1
ATOM 692 N N . SER A 1 89 ? 17.959 -8.648 -62.654 1.00 41.78 89 SER A N 1
ATOM 693 C CA . SER A 1 89 ? 18.123 -8.548 -61.195 1.00 41.78 89 SER A CA 1
ATOM 694 C C . SER A 1 89 ? 18.287 -9.912 -60.505 1.00 41.78 89 SER A C 1
ATOM 696 O O . SER A 1 89 ? 17.445 -10.792 -60.704 1.00 41.78 89 SER A O 1
ATOM 698 N N . LEU A 1 90 ? 19.298 -10.080 -59.642 1.00 37.97 90 LEU A N 1
ATOM 699 C CA . LEU A 1 90 ? 19.501 -11.294 -58.833 1.00 37.97 90 LEU A CA 1
ATOM 700 C C . LEU A 1 90 ? 20.145 -11.001 -57.463 1.00 37.97 90 LEU A C 1
ATOM 702 O O . LEU A 1 90 ? 20.791 -9.980 -57.276 1.00 37.97 90 LEU A O 1
ATOM 706 N N . ASP A 1 91 ? 19.940 -11.929 -56.519 1.00 38.50 91 ASP A N 1
ATOM 707 C CA . ASP A 1 91 ? 20.242 -11.866 -55.077 1.00 38.50 91 ASP A CA 1
ATOM 708 C C . ASP A 1 91 ? 21.700 -11.547 -54.673 1.00 38.50 91 ASP A C 1
ATOM 710 O O . ASP A 1 91 ? 22.664 -12.146 -55.165 1.00 38.50 91 ASP A O 1
ATOM 714 N N . ASN A 1 92 ? 21.826 -10.717 -53.627 1.00 51.38 92 ASN A N 1
ATOM 715 C CA . ASN A 1 92 ? 23.015 -9.987 -53.149 1.00 51.38 92 ASN A CA 1
ATOM 716 C C . ASN A 1 92 ? 24.342 -10.757 -52.956 1.00 51.38 92 ASN A C 1
ATOM 718 O O . ASN A 1 92 ? 25.396 -10.126 -52.973 1.00 51.38 92 ASN A O 1
ATOM 722 N N . SER A 1 93 ? 24.357 -12.084 -52.775 1.00 46.09 93 SER A N 1
ATOM 723 C CA . SER A 1 93 ? 25.622 -12.840 -52.617 1.00 46.09 93 SER A CA 1
ATOM 724 C C . SER A 1 93 ? 26.133 -13.448 -53.921 1.00 46.09 93 SER A C 1
ATOM 726 O O . SER A 1 93 ? 27.341 -13.464 -54.141 1.00 46.09 93 SER A O 1
ATOM 728 N N . LYS A 1 94 ? 25.238 -13.953 -54.779 1.00 42.12 94 LYS A N 1
ATOM 729 C CA . LYS A 1 94 ? 25.611 -14.468 -56.107 1.00 42.12 94 LYS A CA 1
ATOM 730 C C . LYS A 1 94 ? 25.747 -13.327 -57.106 1.00 42.12 94 LYS A C 1
ATOM 732 O O . LYS A 1 94 ? 26.629 -13.387 -57.953 1.00 42.12 94 LYS A O 1
ATOM 737 N N . ALA A 1 95 ? 24.954 -12.269 -56.922 1.00 50.66 95 ALA A N 1
ATOM 738 C CA . ALA A 1 95 ? 25.066 -11.009 -57.637 1.00 50.66 95 ALA A CA 1
ATOM 739 C C . ALA A 1 95 ? 26.471 -10.419 -57.534 1.00 50.66 95 ALA A C 1
ATOM 741 O O . ALA A 1 95 ? 27.044 -10.080 -58.557 1.00 50.66 95 ALA A O 1
ATOM 742 N N . ALA A 1 96 ? 27.068 -10.379 -56.339 1.00 50.38 96 ALA A N 1
ATOM 743 C CA . ALA A 1 96 ? 28.410 -9.829 -56.147 1.00 50.38 96 ALA A CA 1
ATOM 744 C C . ALA A 1 96 ? 29.492 -10.591 -56.941 1.00 50.38 96 ALA A C 1
ATOM 746 O O . ALA A 1 96 ? 30.388 -9.971 -57.515 1.00 50.38 96 ALA A O 1
ATOM 747 N N . GLU A 1 97 ? 29.399 -11.923 -57.031 1.00 50.97 97 GLU A N 1
ATOM 748 C CA . GLU A 1 97 ? 30.318 -12.738 -57.839 1.00 50.97 97 GLU A CA 1
ATOM 749 C C . GLU A 1 97 ? 30.062 -12.587 -59.343 1.00 50.97 97 GLU A C 1
ATOM 751 O O . GLU A 1 97 ? 31.016 -12.447 -60.108 1.00 50.97 97 GLU A O 1
ATOM 756 N N . THR A 1 98 ? 28.799 -12.546 -59.778 1.00 59.09 98 THR A N 1
ATOM 757 C CA . THR A 1 98 ? 28.450 -12.307 -61.188 1.00 59.09 98 THR A CA 1
ATOM 758 C C . THR A 1 98 ? 28.785 -10.892 -61.645 1.00 59.09 98 THR A C 1
ATOM 760 O O . THR A 1 98 ? 29.240 -10.715 -62.768 1.00 59.09 98 THR A O 1
ATOM 763 N N . VAL A 1 99 ? 28.632 -9.894 -60.774 1.00 58.00 99 VAL A N 1
ATOM 764 C CA . VAL A 1 99 ? 28.985 -8.492 -61.022 1.00 58.00 99 VAL A CA 1
ATOM 765 C C . VAL A 1 99 ? 30.502 -8.360 -61.111 1.00 58.00 99 VAL A C 1
ATOM 767 O O . VAL A 1 99 ? 31.007 -7.816 -62.086 1.00 58.00 99 VAL A O 1
ATOM 770 N N . LYS A 1 100 ? 31.259 -8.969 -60.188 1.00 62.69 100 LYS A N 1
ATOM 771 C CA . LYS A 1 100 ? 32.728 -9.037 -60.272 1.00 62.69 100 LYS A CA 1
ATOM 772 C C . LYS A 1 100 ? 33.209 -9.739 -61.548 1.00 62.69 100 LYS A C 1
ATOM 774 O O . LYS A 1 100 ? 34.154 -9.272 -62.177 1.00 62.69 100 LYS A O 1
ATOM 779 N N . ALA A 1 101 ? 32.574 -10.843 -61.941 1.00 65.00 101 ALA A N 1
ATOM 780 C CA . ALA A 1 101 ? 32.895 -11.552 -63.179 1.00 65.00 101 ALA A CA 1
ATOM 781 C C . ALA A 1 101 ? 32.561 -10.719 -64.428 1.00 65.00 101 ALA A C 1
ATOM 783 O O . ALA A 1 101 ? 33.336 -10.710 -65.382 1.00 65.00 101 ALA A O 1
ATOM 784 N N . HIS A 1 102 ? 31.449 -9.981 -64.402 1.00 62.56 102 HIS A N 1
ATOM 785 C CA . HIS A 1 102 ? 31.053 -9.063 -65.466 1.00 62.56 102 HIS A CA 1
ATOM 786 C C . HIS A 1 102 ? 32.030 -7.887 -65.594 1.00 62.56 102 HIS A C 1
ATOM 788 O O . HIS A 1 102 ? 32.463 -7.591 -66.702 1.00 62.56 102 HIS A O 1
ATOM 794 N N . PHE A 1 103 ? 32.477 -7.296 -64.480 1.00 61.66 103 PHE A N 1
ATOM 795 C CA . PHE A 1 103 ? 33.518 -6.264 -64.473 1.00 61.66 103 PHE A CA 1
ATOM 796 C C . PHE A 1 103 ? 34.856 -6.779 -65.002 1.00 61.66 103 PHE A C 1
ATOM 798 O O . PHE A 1 103 ? 35.469 -6.123 -65.834 1.00 61.66 103 PHE A O 1
ATOM 805 N N . MET A 1 104 ? 35.296 -7.969 -64.582 1.00 69.25 104 MET A N 1
ATOM 806 C CA . MET A 1 104 ? 36.511 -8.584 -65.130 1.00 69.25 104 MET A CA 1
ATOM 807 C C . MET A 1 104 ? 36.395 -8.823 -66.642 1.00 69.25 104 MET A C 1
ATOM 809 O O . MET A 1 104 ? 37.355 -8.580 -67.365 1.00 69.25 104 MET A O 1
ATOM 813 N N . GLY A 1 105 ? 35.224 -9.250 -67.127 1.00 70.94 105 GLY A N 1
ATOM 814 C CA . GLY A 1 105 ? 34.953 -9.381 -68.562 1.00 70.94 105 GLY A CA 1
ATOM 815 C C . GLY A 1 105 ? 35.005 -8.039 -69.294 1.00 70.94 105 GLY A C 1
ATOM 816 O O . GLY A 1 105 ? 35.667 -7.925 -70.320 1.00 70.94 105 GLY A O 1
ATOM 817 N N . LEU A 1 106 ? 34.394 -7.003 -68.718 1.00 67.50 106 LEU A N 1
ATOM 818 C CA . LEU A 1 106 ? 34.384 -5.654 -69.275 1.00 67.50 106 LEU A CA 1
ATOM 819 C C . LEU A 1 106 ? 35.796 -5.044 -69.330 1.00 67.50 106 LEU A C 1
ATOM 821 O O . LEU A 1 106 ? 36.143 -4.403 -70.317 1.00 67.50 106 LEU A O 1
ATOM 825 N N . LEU A 1 107 ? 36.634 -5.292 -68.316 1.00 64.50 107 LEU A N 1
ATOM 826 C CA . LEU A 1 107 ? 38.037 -4.868 -68.299 1.00 64.50 107 LEU A CA 1
ATOM 827 C C . LEU A 1 107 ? 38.845 -5.549 -69.416 1.00 64.50 107 LEU A C 1
ATOM 829 O O . LEU A 1 107 ? 39.578 -4.877 -70.136 1.00 64.50 107 LEU A O 1
ATOM 833 N N . ILE A 1 108 ? 38.660 -6.858 -69.607 1.00 72.06 108 ILE A N 1
ATOM 834 C CA . ILE A 1 108 ? 39.312 -7.630 -70.680 1.00 72.06 108 ILE A CA 1
ATOM 835 C C . ILE A 1 108 ? 38.864 -7.137 -72.066 1.00 72.06 108 ILE A C 1
ATOM 837 O O . ILE A 1 108 ? 39.676 -7.038 -72.986 1.00 72.06 108 ILE A O 1
ATOM 841 N N . ASP A 1 109 ? 37.586 -6.793 -72.221 1.00 68.44 109 ASP A N 1
ATOM 842 C CA . ASP A 1 109 ? 37.036 -6.293 -73.482 1.00 68.44 109 ASP A CA 1
ATOM 843 C C . ASP A 1 109 ? 37.506 -4.874 -73.822 1.00 68.44 109 ASP A C 1
ATOM 845 O O . ASP A 1 109 ? 37.593 -4.527 -75.001 1.00 68.44 109 ASP A O 1
ATOM 849 N N . ILE A 1 110 ? 37.802 -4.039 -72.823 1.00 64.44 110 ILE A N 1
ATOM 850 C CA . ILE A 1 110 ? 38.414 -2.724 -73.047 1.00 64.44 110 ILE A CA 1
ATOM 851 C C . ILE A 1 110 ? 39.914 -2.893 -73.336 1.00 64.44 110 ILE A C 1
ATOM 853 O O . ILE A 1 110 ? 40.393 -2.306 -74.295 1.00 64.44 110 ILE A O 1
ATOM 857 N N . GLU A 1 111 ? 40.645 -3.773 -72.636 1.00 64.00 111 GLU A N 1
ATOM 858 C CA . GLU A 1 111 ? 42.063 -4.060 -72.948 1.00 64.00 111 GLU A CA 1
ATOM 859 C C . GLU A 1 111 ? 42.254 -4.590 -74.377 1.00 64.00 111 GLU A C 1
ATOM 861 O O . GLU A 1 111 ? 43.259 -4.310 -75.039 1.00 64.00 111 GLU A O 1
ATOM 866 N N . ARG A 1 112 ? 41.288 -5.380 -74.854 1.00 67.62 112 ARG A N 1
ATOM 867 C CA . ARG A 1 112 ? 41.273 -5.908 -76.215 1.00 67.62 112 ARG A CA 1
ATOM 868 C C . ARG A 1 112 ? 41.013 -4.809 -77.246 1.00 67.62 112 ARG A C 1
ATOM 870 O O . ARG A 1 112 ? 41.743 -4.750 -78.229 1.00 67.62 112 ARG A O 1
ATOM 877 N N . ARG A 1 113 ? 40.043 -3.923 -76.997 1.00 60.38 113 ARG A N 1
ATOM 878 C CA . ARG A 1 113 ? 39.767 -2.764 -77.862 1.00 60.38 113 ARG A CA 1
ATOM 879 C C . ARG A 1 113 ? 40.939 -1.772 -77.890 1.00 60.38 113 ARG A C 1
ATOM 881 O O . ARG A 1 113 ? 41.351 -1.396 -78.985 1.00 60.38 113 ARG A O 1
ATOM 888 N N . CYS A 1 114 ? 41.625 -1.562 -76.760 1.00 62.84 114 CYS A N 1
ATOM 889 C CA . CYS A 1 114 ? 42.861 -0.770 -76.699 1.00 62.84 114 CYS A CA 1
ATOM 890 C C . CYS A 1 114 ? 43.948 -1.276 -77.625 1.00 62.84 114 CYS A C 1
ATOM 892 O O . CYS A 1 114 ? 44.679 -0.499 -78.243 1.00 62.84 114 CYS A O 1
ATOM 894 N N . ARG A 1 115 ? 44.086 -2.598 -77.696 1.00 63.78 115 ARG A N 1
ATOM 895 C CA . ARG A 1 115 ? 45.102 -3.238 -78.522 1.00 63.78 115 ARG A CA 1
ATOM 896 C C . ARG A 1 115 ? 44.754 -3.177 -80.011 1.00 63.78 115 ARG A C 1
ATOM 898 O O . ARG A 1 115 ? 45.674 -3.119 -80.824 1.00 63.78 115 ARG A O 1
ATOM 905 N N . ASP A 1 116 ? 43.465 -3.187 -80.340 1.00 65.00 116 ASP A N 1
ATOM 906 C CA . ASP A 1 116 ? 42.960 -3.251 -81.712 1.00 65.00 116 ASP A CA 1
ATOM 907 C C . ASP A 1 116 ? 42.802 -1.851 -82.354 1.00 65.00 116 ASP A C 1
ATOM 909 O O . ASP A 1 116 ? 43.065 -1.704 -83.548 1.00 65.00 116 ASP A O 1
ATOM 913 N N . GLU A 1 117 ? 42.430 -0.817 -81.586 1.00 62.88 117 GLU A N 1
ATOM 914 C CA . GLU A 1 117 ? 42.134 0.542 -82.088 1.00 62.88 117 GLU A CA 1
ATOM 915 C C . GLU A 1 117 ? 43.292 1.542 -81.891 1.00 62.88 117 GLU A C 1
ATOM 917 O O . GLU A 1 117 ? 43.393 2.526 -82.622 1.00 62.88 117 GLU A O 1
ATOM 922 N N . GLY A 1 118 ? 44.217 1.278 -80.958 1.00 58.62 118 GLY A N 1
ATOM 923 C CA . GLY A 1 118 ? 45.407 2.108 -80.719 1.00 58.62 118 GLY A CA 1
ATOM 924 C C . GLY A 1 118 ? 45.149 3.438 -79.992 1.00 58.62 118 GLY A C 1
ATOM 925 O O . GLY A 1 118 ? 46.102 4.182 -79.745 1.00 58.62 118 GLY A O 1
ATOM 926 N N . ASP A 1 119 ? 43.903 3.717 -79.599 1.00 62.41 119 ASP A N 1
ATOM 927 C CA . ASP A 1 119 ? 43.458 4.935 -78.905 1.00 62.41 119 ASP A CA 1
ATOM 928 C C . ASP A 1 119 ? 43.461 4.775 -77.372 1.00 62.41 119 ASP A C 1
ATOM 930 O O . ASP A 1 119 ? 42.480 5.010 -76.661 1.00 62.41 119 ASP A O 1
ATOM 934 N N . TYR A 1 120 ? 44.643 4.472 -76.832 1.00 64.38 120 TYR A N 1
ATOM 935 C CA . TYR A 1 120 ? 44.879 4.224 -75.402 1.00 64.38 120 TYR A CA 1
ATOM 936 C C . TYR A 1 120 ? 44.388 5.335 -74.454 1.00 64.38 120 TYR A C 1
ATOM 938 O O . TYR A 1 120 ? 44.205 5.094 -73.265 1.00 64.38 120 TYR A O 1
ATOM 946 N N . VAL A 1 121 ? 44.188 6.562 -74.946 1.00 63.44 121 VAL A N 1
ATOM 947 C CA . VAL A 1 121 ? 43.786 7.718 -74.127 1.00 63.44 121 VAL A CA 1
ATOM 948 C C . VAL A 1 121 ? 42.289 7.704 -73.801 1.00 63.44 121 VAL A C 1
ATOM 950 O O . VAL A 1 121 ? 41.911 8.019 -72.672 1.00 63.44 121 VAL A O 1
ATOM 953 N N . MET A 1 122 ? 41.430 7.342 -74.760 1.00 60.94 122 MET A N 1
ATOM 954 C CA . MET A 1 122 ? 39.974 7.319 -74.554 1.00 60.94 122 MET A CA 1
ATOM 955 C C . MET A 1 122 ? 39.558 6.131 -73.688 1.00 60.94 122 MET A C 1
ATOM 957 O O . MET A 1 122 ? 38.716 6.259 -72.801 1.00 60.94 122 MET A O 1
ATOM 961 N N . GLU A 1 123 ? 40.200 4.987 -73.880 1.00 62.78 123 GLU A N 1
ATOM 962 C CA . GLU A 1 123 ? 39.892 3.789 -73.106 1.00 62.78 123 GLU A CA 1
ATOM 963 C C . GLU A 1 123 ? 40.503 3.839 -71.706 1.00 62.78 123 GLU A C 1
ATOM 965 O O . GLU A 1 123 ? 39.861 3.385 -70.764 1.00 62.78 123 GLU A O 1
ATOM 970 N N . ALA A 1 124 ? 41.658 4.492 -71.513 1.00 63.72 124 ALA A N 1
ATOM 971 C CA . ALA A 1 124 ? 42.154 4.823 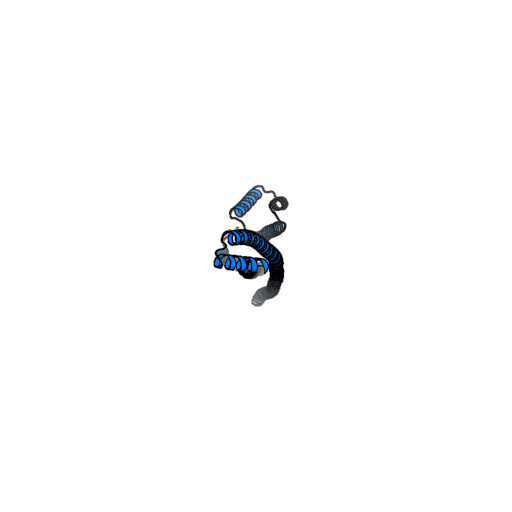-70.173 1.00 63.72 124 ALA A CA 1
ATOM 972 C C . ALA A 1 124 ? 41.178 5.724 -69.395 1.00 63.72 124 ALA A C 1
ATOM 974 O O . ALA A 1 124 ? 41.028 5.560 -68.184 1.00 63.72 124 ALA A O 1
ATOM 975 N N . ALA A 1 125 ? 40.480 6.643 -70.074 1.00 69.31 125 ALA A N 1
ATOM 976 C CA . ALA A 1 125 ? 39.423 7.438 -69.449 1.00 69.31 125 ALA A CA 1
ATOM 977 C C . ALA A 1 125 ? 38.207 6.571 -69.071 1.00 69.31 125 ALA A C 1
ATOM 979 O O . ALA A 1 125 ? 37.706 6.686 -67.953 1.00 69.31 125 ALA A O 1
ATOM 980 N N . ALA A 1 126 ? 37.795 5.642 -69.942 1.00 68.75 126 ALA A N 1
ATOM 981 C CA . ALA A 1 126 ? 36.721 4.689 -69.648 1.00 68.75 126 ALA A CA 1
ATOM 982 C C . ALA A 1 126 ? 37.066 3.759 -68.468 1.00 68.75 126 ALA A C 1
ATOM 984 O O . ALA A 1 126 ? 36.238 3.557 -67.578 1.00 68.75 126 ALA A O 1
ATOM 985 N N . PHE A 1 127 ? 38.302 3.251 -68.401 1.00 67.44 127 PHE A N 1
ATOM 986 C CA . PHE A 1 127 ? 38.807 2.484 -67.259 1.00 67.44 127 PHE A CA 1
ATOM 987 C C . PHE A 1 127 ? 38.773 3.294 -65.962 1.00 67.44 127 PHE A C 1
ATOM 989 O O . PHE A 1 127 ? 38.307 2.791 -64.941 1.00 67.44 127 PHE A O 1
ATOM 996 N N . ALA A 1 128 ? 39.223 4.551 -65.999 1.00 73.25 128 ALA A N 1
ATOM 997 C CA . ALA A 1 128 ? 39.223 5.427 -64.832 1.00 73.25 128 ALA A CA 1
ATOM 998 C C . ALA A 1 128 ? 37.804 5.740 -64.324 1.00 73.25 128 ALA A C 1
ATOM 1000 O O . ALA A 1 128 ? 37.603 5.902 -63.117 1.00 73.25 128 ALA A O 1
ATOM 1001 N N . ASP A 1 129 ? 36.815 5.819 -65.217 1.00 73.69 129 ASP A N 1
ATOM 1002 C CA . ASP A 1 129 ? 35.415 6.022 -64.842 1.00 73.69 129 ASP A CA 1
ATOM 1003 C C . ASP A 1 129 ? 34.791 4.749 -64.247 1.00 73.69 129 ASP A C 1
ATOM 1005 O O . ASP A 1 129 ? 34.138 4.827 -63.204 1.00 73.69 129 ASP A O 1
ATOM 1009 N N . ILE A 1 130 ? 35.066 3.568 -64.811 1.00 74.81 130 ILE A N 1
ATOM 1010 C CA . ILE A 1 130 ? 34.625 2.280 -64.243 1.00 74.81 130 ILE A CA 1
ATOM 1011 C C . ILE A 1 130 ? 35.252 2.052 -62.863 1.00 74.81 130 ILE A C 1
ATOM 1013 O O . ILE A 1 130 ? 34.556 1.716 -61.903 1.00 74.81 130 ILE A O 1
ATOM 1017 N N . GLU A 1 131 ? 36.552 2.302 -62.717 1.00 73.19 131 GLU A N 1
ATOM 1018 C CA . GLU A 1 131 ? 37.238 2.178 -61.433 1.00 73.19 131 GLU A CA 1
ATOM 1019 C C . GLU A 1 131 ? 36.643 3.127 -60.379 1.00 73.19 131 GLU A C 1
ATOM 1021 O O . GLU A 1 131 ? 36.491 2.749 -59.214 1.00 73.19 131 GLU A O 1
ATOM 1026 N N . ARG A 1 132 ? 36.242 4.342 -60.782 1.00 76.94 132 ARG A N 1
ATOM 1027 C CA . ARG A 1 132 ? 35.539 5.295 -59.910 1.00 76.94 132 ARG A CA 1
ATOM 1028 C C . ARG A 1 132 ? 34.186 4.749 -59.456 1.00 76.94 132 ARG A C 1
ATOM 1030 O O . ARG A 1 132 ? 33.922 4.771 -58.258 1.00 76.94 132 ARG A O 1
ATOM 1037 N N . THR A 1 133 ? 33.380 4.202 -60.367 1.00 77.25 133 THR A N 1
ATOM 1038 C CA . THR A 1 133 ? 32.066 3.630 -60.012 1.00 77.25 133 THR A CA 1
ATOM 1039 C C . THR A 1 133 ? 32.179 2.469 -59.022 1.00 77.25 133 THR A C 1
ATOM 1041 O O . THR A 1 133 ? 31.503 2.484 -57.998 1.00 77.25 133 THR A O 1
ATOM 1044 N N . ILE A 1 134 ? 33.117 1.537 -59.230 1.00 74.75 134 ILE A N 1
ATOM 1045 C CA . ILE A 1 134 ? 33.350 0.408 -58.309 1.00 74.75 134 ILE A CA 1
ATOM 1046 C C . ILE A 1 134 ? 33.782 0.906 -56.925 1.00 74.75 134 ILE A C 1
ATOM 1048 O O . ILE A 1 134 ? 33.374 0.364 -55.895 1.00 74.75 134 ILE A O 1
ATOM 1052 N N . ARG A 1 135 ? 34.625 1.944 -56.878 1.00 75.88 135 ARG A N 1
ATOM 1053 C CA . ARG A 1 135 ? 35.040 2.557 -55.611 1.00 75.88 135 ARG A CA 1
ATOM 1054 C C . ARG A 1 135 ? 33.843 3.161 -54.891 1.00 75.88 135 ARG A C 1
ATOM 1056 O O . ARG A 1 135 ? 33.697 2.921 -53.697 1.00 75.88 135 ARG A O 1
ATOM 1063 N N . ASP A 1 136 ? 33.002 3.909 -55.592 1.00 77.62 136 ASP A N 1
ATOM 1064 C CA . ASP A 1 136 ? 31.826 4.551 -55.005 1.00 77.62 136 ASP A CA 1
ATOM 1065 C C . ASP A 1 136 ? 30.804 3.514 -54.502 1.00 77.62 136 ASP A C 1
ATOM 1067 O O . ASP A 1 136 ? 30.277 3.661 -53.398 1.00 77.62 136 ASP A O 1
ATOM 1071 N N . GLU A 1 137 ? 30.613 2.409 -55.225 1.00 77.19 137 GLU A N 1
ATOM 1072 C CA . GLU A 1 137 ? 29.773 1.280 -54.803 1.00 77.19 137 GLU A CA 1
ATOM 1073 C C . GLU A 1 137 ? 30.329 0.561 -53.566 1.00 77.19 137 GLU A C 1
ATOM 1075 O O . GLU A 1 137 ? 29.603 0.303 -52.604 1.00 77.19 137 GLU A O 1
ATOM 1080 N N . GLU A 1 138 ? 31.631 0.267 -53.533 1.00 76.44 138 GLU A N 1
ATOM 1081 C CA . GLU A 1 138 ? 32.261 -0.389 -52.383 1.00 76.44 138 GLU A CA 1
ATOM 1082 C C . GLU A 1 138 ? 32.265 0.527 -51.146 1.00 76.44 138 GLU A C 1
ATOM 1084 O O . GLU A 1 138 ? 32.068 0.052 -50.020 1.00 76.44 138 GLU A O 1
ATOM 1089 N N . LYS A 1 139 ? 32.421 1.846 -51.335 1.00 78.44 139 LYS A N 1
ATOM 1090 C CA . LYS A 1 139 ? 32.208 2.842 -50.274 1.00 78.44 139 LYS A CA 1
ATOM 1091 C C . LYS A 1 139 ? 30.769 2.802 -49.772 1.00 78.44 139 LYS A C 1
ATOM 1093 O O . LYS A 1 139 ? 30.562 2.672 -48.564 1.00 78.44 139 LYS A O 1
ATOM 1098 N N . ALA A 1 140 ? 29.788 2.870 -50.672 1.00 81.19 140 ALA A N 1
ATOM 1099 C CA . ALA A 1 140 ? 28.369 2.844 -50.328 1.00 81.19 140 ALA A CA 1
ATOM 1100 C C . ALA A 1 140 ? 27.999 1.566 -49.563 1.00 81.19 140 ALA A C 1
ATOM 1102 O O . ALA A 1 140 ? 27.333 1.635 -48.529 1.00 81.19 140 ALA A O 1
ATOM 1103 N N . ARG A 1 141 ? 28.522 0.411 -49.986 1.00 83.12 141 ARG A N 1
ATOM 1104 C CA . ARG A 1 141 ? 28.317 -0.876 -49.315 1.00 83.12 141 ARG A CA 1
ATOM 1105 C C . ARG A 1 141 ? 28.865 -0.875 -47.889 1.00 83.12 141 ARG A C 1
ATOM 1107 O O . ARG A 1 141 ? 28.142 -1.256 -46.970 1.00 83.12 141 ARG A O 1
ATOM 1114 N N . ARG A 1 142 ? 30.114 -0.436 -47.685 1.00 79.81 142 ARG A N 1
ATOM 1115 C CA . ARG A 1 142 ? 30.751 -0.377 -46.350 1.00 79.81 142 ARG A CA 1
ATOM 1116 C C . ARG A 1 142 ? 30.041 0.601 -45.420 1.00 79.81 142 ARG A C 1
ATOM 1118 O O . ARG A 1 142 ? 29.782 0.288 -44.261 1.00 79.81 142 ARG A O 1
ATOM 1125 N N . VAL A 1 143 ? 29.678 1.769 -45.939 1.00 83.62 143 VAL A N 1
ATOM 1126 C CA . VAL A 1 143 ? 28.898 2.768 -45.203 1.00 83.62 143 VAL A CA 1
ATOM 1127 C C . VAL A 1 143 ? 27.510 2.217 -44.851 1.00 83.62 143 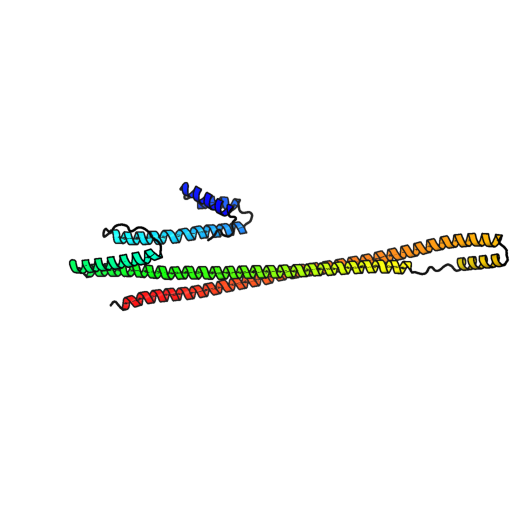VAL A C 1
ATOM 1129 O O . VAL A 1 143 ? 27.036 2.399 -43.729 1.00 83.62 143 VAL A O 1
ATOM 1132 N N . GLY A 1 144 ? 26.870 1.495 -45.772 1.00 83.44 144 GLY A N 1
ATOM 1133 C CA . GLY A 1 144 ? 25.572 0.852 -45.576 1.00 83.44 144 GLY A CA 1
ATOM 1134 C C . GLY A 1 144 ? 25.586 -0.245 -44.509 1.00 83.44 144 GLY A C 1
ATOM 1135 O O . GLY A 1 144 ? 24.686 -0.284 -43.669 1.00 83.44 144 GLY A O 1
ATOM 1136 N N . THR A 1 145 ? 26.608 -1.108 -44.480 1.00 85.12 145 THR A N 1
ATOM 1137 C CA . THR A 1 145 ? 26.742 -2.142 -43.435 1.00 85.12 145 THR A CA 1
ATOM 1138 C C . THR A 1 145 ? 26.918 -1.525 -42.052 1.00 85.12 145 THR A C 1
ATOM 1140 O O . THR A 1 145 ? 26.214 -1.902 -41.121 1.00 85.12 145 THR A O 1
ATOM 1143 N N . GLU A 1 146 ? 27.756 -0.496 -41.932 1.00 83.69 146 GLU A N 1
ATOM 1144 C CA . GLU A 1 146 ? 27.988 0.201 -40.660 1.00 83.69 146 GLU A CA 1
ATOM 1145 C C . GLU A 1 146 ? 26.739 0.941 -40.159 1.00 83.69 146 GLU A C 1
ATOM 1147 O O . GLU A 1 146 ? 26.445 0.949 -38.960 1.00 83.69 146 GLU A O 1
ATOM 1152 N N . LYS A 1 147 ? 25.945 1.530 -41.067 1.00 87.25 147 LYS A N 1
ATOM 1153 C CA . LYS A 1 147 ? 24.636 2.112 -40.722 1.00 87.25 147 LYS A CA 1
ATOM 1154 C C . LYS A 1 147 ? 23.692 1.051 -40.143 1.00 87.25 147 LYS A C 1
ATOM 1156 O O . LYS A 1 147 ? 23.067 1.299 -39.107 1.00 87.25 147 LYS A O 1
ATOM 1161 N N . LYS A 1 148 ? 23.615 -0.126 -40.776 1.00 88.38 148 LYS A N 1
ATOM 1162 C CA . LYS A 1 148 ? 22.783 -1.255 -40.321 1.00 88.38 148 LYS A CA 1
ATOM 1163 C C . LYS A 1 148 ? 23.238 -1.772 -38.956 1.00 88.38 148 LYS A C 1
ATOM 1165 O O . LYS A 1 148 ? 22.407 -1.926 -38.059 1.00 88.38 148 LYS A O 1
ATOM 1170 N N . ASP A 1 149 ? 24.540 -1.950 -38.760 1.00 87.56 149 ASP A N 1
ATOM 1171 C CA . ASP A 1 149 ? 25.107 -2.424 -37.494 1.00 87.56 149 ASP A CA 1
ATOM 1172 C C . ASP A 1 149 ? 24.881 -1.426 -36.354 1.00 87.56 149 ASP A C 1
ATOM 1174 O O . ASP A 1 149 ? 24.469 -1.811 -35.252 1.00 87.56 149 ASP A O 1
ATOM 1178 N N . ARG A 1 150 ? 25.046 -0.125 -36.623 1.00 87.81 150 ARG A N 1
ATOM 1179 C CA . ARG A 1 150 ? 24.725 0.944 -35.669 1.00 87.81 150 ARG A CA 1
ATOM 1180 C C . ARG A 1 150 ? 23.251 0.924 -35.267 1.00 87.81 150 ARG A C 1
ATOM 1182 O O . ARG A 1 150 ? 22.941 1.057 -34.081 1.00 87.81 150 ARG A O 1
ATOM 1189 N N . LEU A 1 151 ? 22.339 0.778 -36.229 1.00 89.12 151 LEU A N 1
ATOM 1190 C CA . LEU A 1 151 ? 20.905 0.712 -35.951 1.00 89.12 151 LEU A CA 1
ATOM 1191 C C . LEU A 1 151 ? 20.568 -0.525 -35.109 1.00 89.12 151 LEU A C 1
ATOM 1193 O O . LEU A 1 151 ? 19.889 -0.404 -34.089 1.00 89.12 151 LEU A O 1
ATOM 1197 N N . ALA A 1 152 ? 21.093 -1.694 -35.478 1.00 91.44 152 ALA A N 1
ATOM 1198 C CA . ALA A 1 152 ? 20.879 -2.938 -34.745 1.00 91.44 152 ALA A CA 1
ATOM 1199 C C . ALA A 1 152 ? 21.390 -2.849 -33.298 1.00 91.44 152 ALA A C 1
ATOM 1201 O O . ALA A 1 152 ? 20.699 -3.254 -32.361 1.00 91.44 152 ALA A O 1
ATOM 1202 N N . ALA A 1 153 ? 22.577 -2.278 -33.090 1.00 89.56 153 ALA A N 1
ATOM 1203 C CA . ALA A 1 153 ? 23.137 -2.079 -31.759 1.00 89.56 153 ALA A CA 1
ATOM 1204 C C . ALA A 1 153 ? 22.324 -1.071 -30.926 1.00 89.56 153 ALA A C 1
ATOM 1206 O O . ALA A 1 153 ? 22.074 -1.317 -29.743 1.00 89.56 153 ALA A O 1
ATOM 1207 N N . ARG A 1 154 ? 21.817 0.006 -31.540 1.00 90.12 154 ARG A N 1
ATOM 1208 C CA . ARG A 1 154 ? 20.889 0.934 -30.877 1.00 90.12 154 ARG A CA 1
ATOM 1209 C C . ARG A 1 154 ? 19.580 0.252 -30.476 1.00 90.12 154 ARG A C 1
ATOM 1211 O O . ARG A 1 154 ? 19.116 0.467 -29.360 1.00 90.12 154 ARG A O 1
ATOM 1218 N N . LEU A 1 155 ? 18.997 -0.573 -31.345 1.00 92.25 155 LEU A N 1
ATOM 1219 C CA . LEU A 1 155 ? 17.775 -1.324 -31.035 1.00 92.25 155 LEU A CA 1
ATOM 1220 C C . LEU A 1 155 ? 17.991 -2.292 -29.866 1.00 92.25 155 LEU A C 1
ATOM 1222 O O . LEU A 1 155 ? 17.161 -2.346 -28.963 1.00 92.25 155 LEU A O 1
ATOM 1226 N N . ARG A 1 156 ? 19.135 -2.988 -29.822 1.00 93.38 156 ARG A N 1
ATOM 1227 C CA . ARG A 1 156 ? 19.508 -3.843 -28.680 1.00 93.38 156 ARG A CA 1
ATOM 1228 C C . ARG A 1 156 ? 19.621 -3.050 -27.379 1.00 93.38 156 ARG A C 1
ATOM 1230 O O . ARG A 1 156 ? 19.156 -3.520 -26.346 1.00 93.38 156 ARG A O 1
ATOM 1237 N N . LEU A 1 157 ? 20.205 -1.852 -27.427 1.00 93.06 157 LEU A N 1
ATOM 1238 C CA . LEU A 1 157 ? 20.310 -0.972 -26.262 1.00 93.06 157 LEU A CA 1
ATOM 1239 C C . LEU A 1 157 ? 18.928 -0.532 -25.758 1.00 93.06 157 LEU A C 1
ATOM 1241 O O . LEU A 1 157 ? 18.676 -0.557 -24.556 1.00 93.06 157 LEU A O 1
ATOM 1245 N N . VAL A 1 158 ? 18.027 -0.150 -26.667 1.00 92.00 158 VAL A N 1
ATOM 1246 C CA . VAL A 1 158 ? 16.649 0.225 -26.313 1.00 92.00 158 VAL A CA 1
ATOM 1247 C C . VAL A 1 158 ? 15.904 -0.964 -25.708 1.00 92.00 158 VAL A C 1
ATOM 1249 O O . VAL A 1 158 ? 15.344 -0.818 -24.628 1.00 92.00 158 VAL A O 1
ATOM 1252 N N . ALA A 1 159 ? 15.982 -2.145 -26.324 1.00 93.62 159 ALA A N 1
ATOM 1253 C CA . ALA A 1 159 ? 15.362 -3.360 -25.795 1.00 93.62 159 ALA A CA 1
ATOM 1254 C C . ALA A 1 159 ? 15.891 -3.724 -24.394 1.00 93.62 159 ALA A C 1
ATOM 1256 O O . ALA A 1 159 ? 15.120 -4.090 -23.509 1.00 93.62 159 ALA A O 1
ATOM 1257 N N . ALA A 1 160 ? 17.196 -3.566 -24.149 1.00 94.88 160 ALA A N 1
ATOM 1258 C CA . ALA A 1 160 ? 17.777 -3.771 -22.823 1.00 94.88 160 ALA A CA 1
ATOM 1259 C C . ALA A 1 160 ? 17.248 -2.755 -21.791 1.00 94.88 160 ALA A C 1
ATOM 1261 O O . ALA A 1 160 ? 16.954 -3.124 -20.654 1.00 94.88 160 ALA A O 1
ATOM 1262 N N . HIS A 1 161 ? 17.085 -1.485 -22.177 1.00 94.44 161 HIS A N 1
ATOM 1263 C CA . HIS A 1 161 ? 16.478 -0.465 -21.315 1.00 94.44 161 HIS A CA 1
ATOM 1264 C C . HIS A 1 161 ? 14.995 -0.739 -21.030 1.00 94.44 161 HIS A C 1
ATOM 1266 O O . HIS A 1 161 ? 14.548 -0.504 -19.908 1.00 94.44 161 HIS A O 1
ATOM 1272 N N . GLU A 1 162 ? 14.239 -1.235 -22.011 1.00 94.38 162 GLU A N 1
ATOM 1273 C CA . GLU A 1 162 ? 12.842 -1.652 -21.838 1.00 94.38 162 GLU A CA 1
ATOM 1274 C C . GLU A 1 162 ? 12.730 -2.833 -20.869 1.00 94.38 162 GLU A C 1
ATOM 1276 O O . GLU A 1 162 ? 11.936 -2.771 -19.931 1.00 94.38 162 GLU A O 1
ATOM 1281 N N . SER A 1 163 ? 13.582 -3.854 -21.019 1.00 95.94 163 SER A N 1
ATOM 1282 C CA . SER A 1 163 ? 13.665 -4.977 -20.072 1.00 95.94 163 SER A CA 1
ATOM 1283 C C . SER A 1 163 ? 13.966 -4.491 -18.655 1.00 95.94 163 SER A C 1
ATOM 1285 O O . SER A 1 163 ? 13.276 -4.861 -17.708 1.00 95.94 163 SER A O 1
ATOM 1287 N N . GLN A 1 164 ? 14.939 -3.588 -18.503 1.00 95.44 164 GLN A N 1
ATOM 1288 C CA . GLN A 1 164 ? 15.281 -3.011 -17.204 1.00 95.44 164 GLN A CA 1
ATOM 1289 C C . GLN A 1 164 ? 14.114 -2.235 -16.577 1.00 95.44 164 GLN A C 1
ATOM 1291 O O . GLN A 1 164 ? 13.915 -2.305 -15.366 1.00 95.44 164 GLN A O 1
ATOM 1296 N N . LEU A 1 165 ? 13.352 -1.475 -17.369 1.00 95.44 165 LEU A N 1
ATOM 1297 C CA . LEU A 1 165 ? 12.169 -0.764 -16.878 1.00 95.44 165 LEU A CA 1
ATOM 1298 C C . LEU A 1 165 ? 11.070 -1.737 -16.440 1.00 95.44 165 LEU A C 1
ATOM 1300 O O . LEU A 1 165 ? 10.431 -1.497 -15.417 1.00 95.44 165 LEU A O 1
ATOM 1304 N N . ALA A 1 166 ? 10.877 -2.834 -17.175 1.00 95.44 166 ALA A N 1
ATOM 1305 C CA . ALA A 1 166 ? 9.919 -3.874 -16.817 1.00 95.44 166 ALA A CA 1
ATOM 1306 C C . ALA A 1 166 ? 10.307 -4.572 -15.503 1.00 95.44 166 ALA A C 1
ATOM 1308 O O . ALA A 1 166 ? 9.492 -4.649 -14.587 1.00 95.44 166 ALA A O 1
ATOM 1309 N N . GLU A 1 167 ? 11.565 -4.999 -15.364 1.00 96.19 167 GLU A N 1
ATOM 1310 C CA . GLU A 1 167 ? 12.097 -5.577 -14.121 1.00 96.19 167 GLU A CA 1
ATOM 1311 C C . GLU A 1 167 ? 11.947 -4.613 -12.940 1.00 96.19 167 GLU A C 1
ATOM 1313 O O . GLU A 1 167 ? 11.506 -5.000 -11.856 1.00 96.19 167 GLU A O 1
ATOM 1318 N N . TYR A 1 168 ? 12.261 -3.337 -13.165 1.00 95.44 168 TYR A N 1
ATOM 1319 C CA . TYR A 1 168 ? 12.121 -2.296 -12.160 1.00 95.44 168 TYR A CA 1
ATOM 1320 C C . TYR A 1 168 ? 10.662 -2.100 -11.732 1.00 95.44 168 TYR A C 1
ATOM 1322 O O . TYR A 1 168 ? 10.386 -2.045 -10.533 1.00 95.44 168 TYR A O 1
ATOM 1330 N N . SER A 1 169 ? 9.723 -2.047 -12.684 1.00 95.19 169 SER A N 1
ATOM 1331 C CA . SER A 1 169 ? 8.293 -1.958 -12.372 1.00 95.19 169 SER A CA 1
ATOM 1332 C C . SER A 1 169 ? 7.831 -3.162 -11.560 1.00 95.19 169 SER A C 1
ATOM 1334 O O . SER A 1 169 ? 7.242 -2.972 -10.501 1.00 95.19 169 SER A O 1
ATOM 1336 N N . ASN A 1 170 ? 8.187 -4.376 -11.986 1.00 97.12 170 ASN A N 1
ATOM 1337 C CA . ASN A 1 170 ? 7.815 -5.606 -11.289 1.00 97.12 170 ASN A CA 1
ATOM 1338 C C . ASN A 1 170 ? 8.351 -5.626 -9.850 1.00 97.12 170 ASN A C 1
ATOM 1340 O O . ASN A 1 170 ? 7.634 -6.001 -8.927 1.00 97.12 170 ASN A O 1
ATOM 1344 N N . SER A 1 171 ? 9.593 -5.179 -9.632 1.00 96.38 171 SER A N 1
ATOM 1345 C CA . SER A 1 171 ? 10.167 -5.100 -8.281 1.00 96.38 171 SER A CA 1
ATOM 1346 C C . SER A 1 171 ? 9.415 -4.120 -7.372 1.00 96.38 171 SER A C 1
ATOM 1348 O O . SER A 1 171 ? 9.245 -4.381 -6.181 1.00 96.38 171 SER A O 1
ATOM 1350 N N . TRP A 1 172 ? 8.916 -3.012 -7.930 1.00 96.31 172 TRP A N 1
ATOM 1351 C CA . TRP A 1 172 ? 8.074 -2.068 -7.198 1.00 96.31 172 TRP A CA 1
ATOM 1352 C C . TRP A 1 172 ? 6.686 -2.613 -6.914 1.00 96.31 172 TRP A C 1
ATOM 1354 O O . TRP A 1 172 ? 6.165 -2.359 -5.830 1.00 96.31 172 TRP A O 1
ATOM 1364 N N . ASP A 1 173 ? 6.092 -3.324 -7.869 1.00 95.69 173 ASP A N 1
ATOM 1365 C CA . ASP A 1 173 ? 4.777 -3.936 -7.700 1.00 95.69 173 ASP A CA 1
ATOM 1366 C C . ASP A 1 173 ? 4.826 -4.980 -6.573 1.00 95.69 173 ASP A C 1
ATOM 1368 O O . ASP A 1 173 ? 4.012 -4.912 -5.656 1.00 95.69 173 ASP A O 1
ATOM 1372 N N . LEU A 1 174 ? 5.870 -5.817 -6.531 1.00 97.19 174 LEU A N 1
ATOM 1373 C CA . LEU A 1 174 ? 6.120 -6.741 -5.415 1.00 97.19 174 LEU A CA 1
ATOM 1374 C C . LEU A 1 174 ? 6.296 -6.012 -4.074 1.00 97.19 174 LEU A C 1
ATOM 1376 O O . LEU A 1 174 ? 5.676 -6.378 -3.079 1.00 97.19 174 LEU A O 1
ATOM 1380 N N . CYS A 1 175 ? 7.100 -4.946 -4.034 1.00 96.31 175 CYS A N 1
ATOM 1381 C CA . CYS A 1 175 ? 7.306 -4.167 -2.809 1.00 96.31 175 CYS A CA 1
ATOM 1382 C C . CYS A 1 175 ? 6.002 -3.519 -2.302 1.00 96.31 175 CYS A C 1
ATOM 1384 O O . CYS A 1 175 ? 5.755 -3.460 -1.095 1.00 96.31 175 CYS A O 1
ATOM 1386 N N . LEU A 1 176 ? 5.154 -3.041 -3.217 1.00 95.56 176 LEU A N 1
ATOM 1387 C CA . LEU A 1 176 ? 3.834 -2.506 -2.887 1.00 95.56 176 LEU A CA 1
ATOM 1388 C C . LEU A 1 176 ? 2.900 -3.601 -2.370 1.00 95.56 176 LEU A C 1
ATOM 1390 O O . LEU A 1 176 ? 2.225 -3.384 -1.368 1.00 95.56 176 LEU A O 1
ATOM 1394 N N . GLU A 1 177 ? 2.881 -4.774 -2.999 1.00 96.88 177 GLU A N 1
ATOM 1395 C CA . GLU A 1 177 ? 2.091 -5.914 -2.531 1.00 96.88 177 GLU A CA 1
ATOM 1396 C C . GLU A 1 177 ? 2.493 -6.351 -1.119 1.00 96.88 177 GLU A C 1
ATOM 1398 O O . GLU A 1 177 ? 1.624 -6.523 -0.262 1.00 96.88 177 GLU A O 1
ATOM 1403 N N . GLU A 1 178 ? 3.793 -6.469 -0.840 1.00 97.00 178 GLU A N 1
ATOM 1404 C CA . GLU A 1 178 ? 4.307 -6.775 0.499 1.00 97.00 178 GLU A CA 1
ATOM 1405 C C . GLU A 1 178 ? 3.880 -5.717 1.523 1.00 97.00 178 GLU A C 1
ATOM 1407 O O . GLU A 1 178 ? 3.436 -6.057 2.624 1.00 97.00 178 GLU A O 1
ATOM 1412 N N . PHE A 1 179 ? 3.958 -4.433 1.162 1.00 97.31 179 PHE A N 1
ATOM 1413 C CA . PHE A 1 179 ? 3.502 -3.339 2.018 1.00 97.31 179 PHE A CA 1
ATOM 1414 C C . PHE A 1 179 ? 1.995 -3.426 2.309 1.00 97.31 179 PHE A C 1
ATOM 1416 O O . PHE A 1 179 ? 1.584 -3.279 3.461 1.00 97.31 179 PHE A O 1
ATOM 1423 N N . GLU A 1 180 ? 1.165 -3.705 1.303 1.00 96.31 180 GLU A N 1
ATOM 1424 C CA . GLU A 1 180 ? -0.284 -3.865 1.479 1.00 96.31 180 GLU A CA 1
ATOM 1425 C C . GLU A 1 180 ? -0.626 -5.080 2.349 1.00 96.31 180 GLU A C 1
ATOM 1427 O O . GLU A 1 180 ? -1.512 -5.007 3.204 1.00 96.31 180 GLU A O 1
ATOM 1432 N N . GLN A 1 181 ? 0.089 -6.195 2.182 1.00 97.62 181 GLN A N 1
ATOM 1433 C CA . GLN A 1 181 ? -0.071 -7.380 3.028 1.00 97.62 181 GLN A CA 1
ATOM 1434 C C . GLN A 1 181 ? 0.302 -7.086 4.485 1.00 97.62 181 GLN A C 1
ATOM 1436 O O . GLN A 1 181 ? -0.448 -7.435 5.401 1.00 97.62 181 GLN A O 1
ATOM 1441 N N . GLN A 1 182 ? 1.420 -6.395 4.714 1.00 96.88 182 GLN A N 1
ATOM 1442 C CA . GLN A 1 182 ? 1.825 -5.956 6.051 1.00 96.88 182 GLN A CA 1
ATOM 1443 C C . GLN A 1 182 ? 0.804 -4.985 6.659 1.00 96.88 182 GLN A C 1
ATOM 1445 O O . GLN A 1 182 ? 0.453 -5.121 7.831 1.00 96.88 182 GLN A O 1
ATOM 1450 N N . GLY A 1 183 ? 0.285 -4.043 5.866 1.00 96.25 183 GLY A N 1
ATOM 1451 C CA . GLY A 1 183 ? -0.766 -3.113 6.277 1.00 96.25 183 GLY A CA 1
ATOM 1452 C C . GLY A 1 183 ? -2.027 -3.836 6.754 1.00 96.25 183 GLY A C 1
ATOM 1453 O O . GLY A 1 183 ? -2.506 -3.557 7.853 1.00 96.25 183 GLY A O 1
ATOM 1454 N N . LYS A 1 184 ? -2.508 -4.822 5.984 1.00 96.12 184 LYS A N 1
ATOM 1455 C CA . LYS A 1 184 ? -3.647 -5.678 6.366 1.00 96.12 184 LYS A CA 1
ATOM 1456 C C . LYS A 1 184 ? -3.380 -6.437 7.664 1.00 96.12 184 LYS A C 1
ATOM 1458 O O . LYS A 1 184 ? -4.171 -6.343 8.592 1.00 96.12 184 LYS A O 1
ATOM 1463 N N . SER A 1 185 ? -2.221 -7.087 7.782 1.00 97.38 185 SER A N 1
ATOM 1464 C CA . SER A 1 185 ? -1.848 -7.826 8.997 1.00 97.38 185 SER A CA 1
ATOM 1465 C C . SER A 1 185 ? -1.825 -6.941 10.252 1.00 97.38 185 SER A C 1
ATOM 1467 O O . SER A 1 185 ? -2.236 -7.371 11.333 1.00 97.38 185 SER A O 1
ATOM 1469 N N . ILE A 1 186 ? -1.370 -5.690 10.128 1.00 96.12 186 ILE A N 1
ATOM 1470 C CA . ILE A 1 186 ? -1.371 -4.731 11.240 1.00 96.12 186 ILE A CA 1
ATOM 1471 C C . ILE A 1 186 ? -2.802 -4.369 11.652 1.00 96.12 186 ILE A C 1
ATOM 1473 O O . ILE A 1 186 ? -3.068 -4.306 12.854 1.00 96.12 186 ILE A O 1
ATOM 1477 N N . ILE A 1 187 ? -3.702 -4.155 10.688 1.00 96.06 187 ILE A N 1
ATOM 1478 C CA . ILE A 1 187 ? -5.122 -3.868 10.944 1.00 96.06 187 ILE A CA 1
ATOM 1479 C C . ILE A 1 187 ? -5.795 -5.077 11.603 1.00 96.06 187 ILE A C 1
ATOM 1481 O O . ILE A 1 187 ? -6.393 -4.921 12.663 1.00 96.06 187 ILE A O 1
ATOM 1485 N N . ASP A 1 188 ? -5.606 -6.285 11.072 1.00 96.75 188 ASP A N 1
ATOM 1486 C CA . ASP A 1 188 ? -6.194 -7.511 11.630 1.00 96.75 188 ASP A CA 1
ATOM 1487 C C . ASP A 1 188 ? -5.761 -7.734 13.087 1.00 96.75 188 ASP A C 1
ATOM 1489 O O . ASP A 1 188 ? -6.561 -8.089 13.961 1.00 96.75 188 ASP A O 1
ATOM 1493 N N . ARG A 1 189 ? -4.475 -7.491 13.379 1.00 97.38 189 ARG A N 1
ATOM 1494 C CA . ARG A 1 189 ? -3.947 -7.564 14.745 1.00 97.38 189 ARG A CA 1
ATOM 1495 C C . ARG A 1 189 ? -4.583 -6.505 15.642 1.00 97.38 189 ARG A C 1
ATOM 1497 O O . ARG A 1 189 ? -4.894 -6.811 16.791 1.00 97.38 189 ARG A O 1
ATOM 1504 N N . LEU A 1 190 ? -4.772 -5.287 15.140 1.00 96.38 190 LEU A N 1
ATOM 1505 C CA . LEU A 1 190 ? -5.417 -4.209 15.883 1.00 96.38 190 LEU A CA 1
ATOM 1506 C C . LEU A 1 190 ? -6.868 -4.576 16.230 1.00 96.38 190 LEU A C 1
ATOM 1508 O O . LEU A 1 190 ? -7.248 -4.539 17.399 1.00 96.38 190 LEU A O 1
ATOM 1512 N N . GLU A 1 191 ? -7.642 -5.040 15.253 1.00 96.19 191 GLU A N 1
ATOM 1513 C CA . GLU A 1 191 ? -9.027 -5.475 15.452 1.00 96.19 191 GLU A CA 1
ATOM 1514 C C . GLU A 1 191 ? -9.136 -6.646 16.435 1.00 96.19 191 GLU A C 1
ATOM 1516 O O . GLU A 1 191 ? -10.054 -6.704 17.258 1.00 96.19 191 GLU A O 1
ATOM 1521 N N . LEU A 1 192 ? -8.191 -7.590 16.391 1.00 97.50 192 LEU A N 1
ATOM 1522 C CA . LEU A 1 192 ? -8.119 -8.667 17.375 1.00 97.50 192 LEU A CA 1
ATOM 1523 C C . LEU A 1 192 ? -7.884 -8.114 18.785 1.00 97.50 192 LEU A C 1
ATOM 1525 O O . LEU A 1 192 ? -8.586 -8.511 19.717 1.00 97.50 192 LEU A O 1
ATOM 1529 N N . THR A 1 193 ? -6.940 -7.184 18.950 1.00 97.06 193 THR A N 1
ATOM 1530 C CA . THR A 1 193 ? -6.690 -6.563 20.259 1.00 97.06 193 THR A CA 1
ATOM 1531 C C . THR A 1 193 ? -7.896 -5.767 20.753 1.00 97.06 193 THR A C 1
ATOM 1533 O O . THR A 1 193 ? -8.233 -5.848 21.932 1.00 97.06 193 THR A O 1
ATOM 1536 N N . HIS A 1 194 ? -8.608 -5.069 19.863 1.00 97.38 194 HIS A N 1
ATOM 1537 C CA . HIS A 1 194 ? -9.824 -4.326 20.199 1.00 97.38 194 HIS A CA 1
ATOM 1538 C C . HIS A 1 194 ? -10.944 -5.247 20.687 1.00 97.38 194 HIS A C 1
ATOM 1540 O O . HIS A 1 194 ? -11.578 -4.959 21.707 1.00 97.38 194 HIS A O 1
ATOM 1546 N N . ARG A 1 195 ? -11.140 -6.396 20.027 1.00 96.62 195 ARG A N 1
ATOM 1547 C CA . ARG A 1 195 ? -12.086 -7.431 20.475 1.00 96.62 195 ARG A CA 1
ATOM 1548 C C . ARG A 1 195 ? -11.720 -7.981 21.852 1.00 96.62 195 ARG A C 1
ATOM 1550 O O . ARG A 1 195 ? -12.570 -8.010 22.738 1.00 96.62 195 ARG A O 1
ATOM 1557 N N . GLN A 1 196 ? -10.451 -8.328 22.066 1.00 97.50 196 GLN A N 1
ATOM 1558 C CA . GLN A 1 196 ? -9.969 -8.830 23.359 1.00 97.50 196 GLN A CA 1
ATOM 1559 C C . GLN A 1 196 ? -10.151 -7.808 24.490 1.00 97.50 196 GLN A C 1
ATOM 1561 O O . GLN A 1 196 ? -10.511 -8.179 25.605 1.00 97.50 196 GLN A O 1
ATOM 1566 N N . GLN A 1 197 ? -9.937 -6.517 24.220 1.00 96.38 197 GLN A N 1
ATOM 1567 C CA . GLN A 1 197 ? -10.161 -5.449 25.198 1.00 96.38 197 GLN A CA 1
ATOM 1568 C C . GLN A 1 197 ? -11.639 -5.321 25.589 1.00 96.38 197 GLN A C 1
ATOM 1570 O O . GLN A 1 197 ? -11.940 -5.138 26.768 1.00 96.38 197 GLN A O 1
ATOM 1575 N N . LEU A 1 198 ? -12.559 -5.436 24.624 1.00 95.44 198 LEU A N 1
ATOM 1576 C CA . LEU A 1 198 ? -14.000 -5.409 24.891 1.00 95.44 198 LEU A CA 1
ATOM 1577 C C . LEU A 1 198 ? -14.431 -6.609 25.739 1.00 95.44 198 LEU A C 1
ATOM 1579 O O . LEU A 1 198 ? -15.114 -6.430 26.746 1.00 95.44 198 LEU A O 1
ATOM 1583 N N . GLU A 1 199 ? -13.977 -7.812 25.388 1.00 95.50 199 GLU A N 1
ATOM 1584 C CA . GLU A 1 199 ? -14.247 -9.028 26.165 1.00 95.50 199 GLU A CA 1
ATOM 1585 C C . GLU A 1 199 ? -13.671 -8.939 27.584 1.00 95.50 199 GLU A C 1
ATOM 1587 O O . GLU A 1 199 ? -14.331 -9.305 28.559 1.00 95.50 199 GLU A O 1
ATOM 1592 N N . ALA A 1 200 ? -12.447 -8.423 27.731 1.00 95.69 200 ALA A N 1
ATOM 1593 C CA . ALA A 1 200 ? -11.822 -8.221 29.033 1.00 95.69 200 ALA A CA 1
ATOM 1594 C C . ALA A 1 200 ? -12.624 -7.239 29.901 1.00 95.69 200 ALA A C 1
ATOM 1596 O O . ALA A 1 200 ? -12.814 -7.490 31.092 1.00 95.69 200 ALA A O 1
ATOM 1597 N N . LEU A 1 201 ? -13.138 -6.162 29.305 1.00 94.69 201 LEU A N 1
ATOM 1598 C CA . LEU A 1 201 ? -13.948 -5.156 29.986 1.00 94.69 201 LEU A CA 1
ATOM 1599 C C . LEU A 1 201 ? -15.306 -5.719 30.435 1.00 94.69 201 LEU A C 1
ATOM 1601 O O . LEU A 1 201 ? -15.714 -5.507 31.579 1.00 94.69 201 LEU A O 1
ATOM 1605 N N . GLU A 1 202 ? -15.974 -6.493 29.577 1.00 91.75 202 GLU A N 1
ATOM 1606 C CA . GLU A 1 202 ? -17.224 -7.181 29.922 1.00 91.75 202 GLU A CA 1
ATOM 1607 C C . GLU A 1 202 ? -17.010 -8.211 31.043 1.00 91.75 202 GLU A C 1
ATOM 1609 O O . GLU A 1 202 ? -17.783 -8.264 32.002 1.00 91.75 202 GLU A O 1
ATOM 1614 N N . ASN A 1 203 ? -15.922 -8.983 30.983 1.00 92.56 203 ASN A N 1
ATOM 1615 C CA . ASN A 1 203 ? -15.556 -9.936 32.031 1.00 92.56 203 ASN A CA 1
ATOM 1616 C C . ASN A 1 203 ? -15.208 -9.249 33.359 1.00 92.56 203 ASN A C 1
ATOM 1618 O O . ASN A 1 203 ? -15.548 -9.767 34.426 1.00 92.56 203 ASN A O 1
ATOM 1622 N N . GLN A 1 204 ? -14.546 -8.091 33.314 1.00 91.88 204 GLN A N 1
ATOM 1623 C CA . GLN A 1 204 ? -14.185 -7.325 34.504 1.00 91.88 204 GLN A CA 1
ATOM 1624 C C . GLN A 1 204 ? -15.423 -6.790 35.235 1.00 91.88 204 GLN A C 1
ATOM 1626 O O . GLN A 1 204 ? -15.501 -6.924 36.456 1.00 91.88 204 GLN A O 1
ATOM 1631 N N . GLU A 1 205 ? -16.402 -6.228 34.519 1.00 88.12 205 GLU A N 1
ATOM 1632 C CA . GLU A 1 205 ? -17.641 -5.746 35.149 1.00 88.12 205 GLU A CA 1
ATOM 1633 C C . GLU A 1 205 ? -18.534 -6.895 35.633 1.00 88.12 205 GLU A C 1
ATOM 1635 O O . GLU A 1 205 ? -19.116 -6.791 36.711 1.00 88.12 205 GLU A O 1
ATOM 1640 N N . ARG A 1 206 ? -18.586 -8.033 34.922 1.00 84.56 206 ARG A N 1
ATOM 1641 C CA . ARG A 1 206 ? -19.332 -9.224 35.383 1.00 84.56 206 ARG A CA 1
ATOM 1642 C C . ARG A 1 206 ? -18.792 -9.809 36.688 1.00 84.56 206 ARG A C 1
ATOM 1644 O O . ARG A 1 206 ? -19.564 -10.348 37.474 1.00 84.56 206 ARG A O 1
ATOM 1651 N N . ARG A 1 207 ? -17.478 -9.729 36.919 1.00 86.12 207 ARG A N 1
ATOM 1652 C CA . ARG A 1 207 ? -16.820 -10.230 38.142 1.00 86.12 207 ARG A CA 1
ATOM 1653 C C . ARG A 1 207 ? -16.915 -9.268 39.325 1.00 86.12 207 ARG A C 1
ATOM 1655 O O . ARG A 1 207 ? -16.406 -9.578 40.400 1.00 86.12 207 ARG A O 1
ATOM 1662 N N . ARG A 1 208 ? -17.518 -8.094 39.144 1.00 82.25 208 ARG A N 1
ATOM 1663 C CA . ARG A 1 208 ? -17.600 -7.077 40.186 1.00 82.25 208 ARG A CA 1
ATOM 1664 C C . ARG A 1 208 ? -18.540 -7.538 41.299 1.00 82.25 208 ARG A C 1
ATOM 1666 O O . ARG A 1 208 ? -19.716 -7.802 41.068 1.00 82.25 208 ARG A O 1
ATOM 1673 N N . GLU A 1 209 ? -18.006 -7.632 42.513 1.00 77.19 209 GLU A N 1
ATOM 1674 C CA . GLU A 1 209 ? -18.767 -8.083 43.677 1.00 77.19 209 GLU A CA 1
ATOM 1675 C C . GLU A 1 209 ? -19.924 -7.129 43.996 1.00 77.19 209 GLU A C 1
ATOM 1677 O O . GLU A 1 209 ? -19.752 -5.907 44.086 1.00 77.19 209 GLU A O 1
ATOM 1682 N N . ARG A 1 210 ? -21.108 -7.709 44.205 1.00 85.06 210 ARG A N 1
ATOM 1683 C CA . ARG A 1 210 ? -22.303 -6.997 44.661 1.00 85.06 210 ARG A CA 1
ATOM 1684 C C . ARG A 1 210 ? -22.220 -6.803 46.172 1.00 85.06 210 ARG A C 1
ATOM 1686 O O . ARG A 1 210 ? -21.951 -7.750 46.906 1.00 85.06 210 ARG A O 1
ATOM 1693 N N . LYS A 1 211 ? -22.444 -5.574 46.639 1.00 87.25 211 LYS A N 1
ATOM 1694 C CA . LYS A 1 211 ? -22.425 -5.228 48.066 1.00 87.25 211 LYS A CA 1
ATOM 1695 C C . LYS A 1 211 ? -23.834 -4.885 48.523 1.00 87.25 211 LYS A C 1
ATOM 1697 O O . LYS A 1 211 ? -24.338 -3.824 48.171 1.00 87.25 211 LYS A O 1
ATOM 1702 N N . TRP A 1 212 ? -24.428 -5.776 49.305 1.00 91.12 212 TRP A N 1
ATOM 1703 C CA . TRP A 1 212 ? -25.750 -5.604 49.905 1.00 91.12 212 TRP A CA 1
ATOM 1704 C C . TRP A 1 212 ? -25.804 -4.447 50.894 1.00 91.12 212 TRP A C 1
ATOM 1706 O O . TRP A 1 212 ? -24.795 -4.110 51.528 1.00 91.12 212 TRP A O 1
ATOM 1716 N N . SER A 1 213 ? -26.981 -3.840 51.042 1.00 92.75 213 SER A N 1
ATOM 1717 C CA . SER A 1 213 ? -27.171 -2.814 52.059 1.00 92.75 213 SER A CA 1
ATOM 1718 C C . SER A 1 213 ? -27.083 -3.406 53.469 1.00 92.75 213 SER A C 1
ATOM 1720 O O . SER A 1 213 ? -27.345 -4.585 53.718 1.00 92.75 213 SER A O 1
ATOM 1722 N N . LYS A 1 214 ? -26.733 -2.552 54.436 1.00 93.75 214 LYS A N 1
ATOM 1723 C CA . LYS A 1 214 ? -26.737 -2.931 55.855 1.00 93.75 214 LYS A CA 1
ATOM 1724 C C . LYS A 1 214 ? -28.140 -3.306 56.343 1.00 93.75 214 LYS A C 1
ATOM 1726 O O . LYS A 1 214 ? -28.252 -4.135 57.237 1.00 93.75 214 LYS A O 1
ATOM 1731 N N . GLU A 1 215 ? -29.181 -2.711 55.763 1.00 93.81 215 GLU A N 1
ATOM 1732 C CA . GLU A 1 215 ? -30.577 -2.971 56.119 1.00 93.81 215 GLU A CA 1
ATOM 1733 C C . GLU A 1 215 ? -30.998 -4.387 55.710 1.00 93.81 215 GLU A C 1
ATOM 1735 O O . GLU A 1 215 ? -31.552 -5.117 56.531 1.00 93.81 215 GLU A O 1
ATOM 1740 N N . LEU A 1 216 ? -30.638 -4.829 54.499 1.00 94.50 216 LEU A N 1
ATOM 1741 C CA . LEU A 1 216 ? -30.898 -6.198 54.051 1.00 94.50 216 LEU A CA 1
ATOM 1742 C C . LEU A 1 216 ? -30.186 -7.230 54.934 1.00 94.50 216 LEU A C 1
ATOM 1744 O O . LEU A 1 216 ? -30.787 -8.226 55.339 1.00 94.50 216 LEU A O 1
ATOM 1748 N N . ILE A 1 217 ? -28.921 -6.970 55.278 1.00 94.94 217 ILE A N 1
ATOM 1749 C CA . ILE A 1 217 ? -28.139 -7.836 56.172 1.00 94.94 217 ILE A CA 1
ATOM 1750 C C . ILE A 1 217 ? -28.831 -7.949 57.539 1.00 94.94 217 ILE A C 1
ATOM 1752 O O . ILE A 1 217 ? -29.052 -9.057 58.024 1.00 94.94 217 ILE A O 1
ATOM 1756 N N . GLN A 1 218 ? -29.259 -6.824 58.121 1.00 95.75 218 GLN A N 1
ATOM 1757 C CA . GLN A 1 218 ? -29.972 -6.800 59.403 1.00 95.75 218 GLN A CA 1
ATOM 1758 C C . GLN A 1 218 ? -31.326 -7.521 59.346 1.00 95.75 218 GLN A C 1
ATOM 1760 O O . GLN A 1 218 ? -31.689 -8.221 60.294 1.00 95.75 218 GLN A O 1
ATOM 1765 N N . LEU A 1 219 ? -32.082 -7.390 58.250 1.00 95.38 219 LEU A N 1
ATOM 1766 C CA . LEU A 1 219 ? -33.343 -8.113 58.061 1.00 95.38 219 LEU A CA 1
ATOM 1767 C C . LEU A 1 219 ? -33.119 -9.627 57.972 1.00 95.38 219 LEU A C 1
ATOM 1769 O O . LEU A 1 219 ? -33.868 -10.386 58.590 1.00 95.38 219 LEU A O 1
ATOM 1773 N N . ARG A 1 220 ? -32.063 -10.074 57.280 1.00 96.00 220 ARG A N 1
ATOM 1774 C CA . ARG A 1 220 ? -31.675 -11.494 57.206 1.00 96.00 220 ARG A CA 1
ATOM 1775 C C . ARG A 1 220 ? -31.206 -12.039 58.559 1.00 96.00 220 ARG A C 1
ATOM 1777 O O . ARG A 1 220 ? -31.591 -13.146 58.938 1.00 96.00 220 ARG A O 1
ATOM 1784 N N . GLU A 1 221 ? -30.448 -11.261 59.329 1.00 96.56 221 GLU A N 1
ATOM 1785 C CA . GLU A 1 221 ? -30.067 -11.616 60.704 1.00 96.56 221 GLU A CA 1
ATOM 1786 C C . GLU A 1 221 ? -31.294 -11.719 61.623 1.00 96.56 221 GLU A C 1
ATOM 1788 O O . GLU A 1 221 ? -31.450 -12.703 62.350 1.00 96.56 221 GLU A O 1
ATOM 1793 N N . ARG A 1 222 ? -32.220 -10.754 61.544 1.00 95.00 222 ARG A N 1
ATOM 1794 C CA . ARG A 1 222 ? -33.473 -10.758 62.314 1.00 95.00 222 ARG A CA 1
ATOM 1795 C C . ARG A 1 222 ? -34.369 -11.937 61.944 1.00 95.00 222 ARG A C 1
ATOM 1797 O O . ARG A 1 222 ? -34.932 -12.567 62.838 1.00 95.00 222 ARG A O 1
ATOM 1804 N N . GLN A 1 223 ? -34.482 -12.258 60.656 1.00 95.38 223 GLN A N 1
ATOM 1805 C CA . GLN A 1 223 ? -35.195 -13.440 60.169 1.00 95.38 223 GLN A CA 1
ATOM 1806 C C . GLN A 1 223 ? -34.637 -14.714 60.819 1.00 95.38 223 GLN A C 1
ATOM 1808 O O . GLN A 1 223 ? -35.406 -15.529 61.330 1.00 95.38 223 GLN A O 1
ATOM 1813 N N . LYS A 1 224 ? -33.306 -14.870 60.837 1.00 96.38 224 LYS A N 1
ATOM 1814 C CA . LYS A 1 224 ? -32.631 -16.024 61.444 1.00 96.38 224 LYS A CA 1
ATOM 1815 C C . LYS A 1 224 ? -32.903 -16.114 62.949 1.00 96.38 224 LYS A C 1
ATOM 1817 O O . LYS A 1 224 ? -33.320 -17.166 63.423 1.00 96.38 224 LYS A O 1
ATOM 1822 N N . MET A 1 225 ? -32.765 -15.003 63.674 1.00 96.44 225 MET A N 1
ATOM 1823 C CA . MET A 1 225 ? -33.048 -14.934 65.114 1.00 96.44 225 MET A CA 1
ATOM 1824 C C . MET A 1 225 ? -34.502 -15.310 65.449 1.00 96.44 225 MET A C 1
ATOM 1826 O O . MET A 1 225 ? -34.748 -16.082 66.373 1.00 96.44 225 MET A O 1
ATOM 1830 N N . LEU A 1 226 ? -35.482 -14.803 64.691 1.00 94.69 226 LEU A N 1
ATOM 1831 C CA . LEU A 1 226 ? -36.903 -15.125 64.896 1.00 94.69 226 LEU A CA 1
ATOM 1832 C C . LEU A 1 226 ? -37.213 -16.600 64.598 1.00 94.69 226 LEU A C 1
ATOM 1834 O O . LEU A 1 226 ? -38.031 -17.211 65.290 1.00 94.69 226 LEU A O 1
ATOM 1838 N N . ALA A 1 227 ? -36.540 -17.185 63.603 1.00 95.88 227 ALA A N 1
ATOM 1839 C CA . ALA A 1 227 ? -36.649 -18.607 63.296 1.00 95.88 227 ALA A CA 1
ATOM 1840 C C . ALA A 1 227 ? -36.058 -19.485 64.416 1.00 95.88 227 ALA A C 1
ATOM 1842 O O . ALA A 1 227 ? -36.683 -20.474 64.804 1.00 95.88 227 ALA A O 1
ATOM 1843 N N . GLU A 1 228 ? -34.910 -19.101 64.985 1.00 96.31 228 GLU A N 1
ATOM 1844 C CA . GLU A 1 228 ? -34.293 -19.774 66.141 1.00 96.31 228 GLU A CA 1
ATOM 1845 C C . GLU A 1 228 ? -35.195 -19.715 67.388 1.00 96.31 228 GLU A C 1
ATOM 1847 O O . GLU A 1 228 ? -35.311 -20.696 68.124 1.00 96.31 228 GLU A O 1
ATOM 1852 N N . GLN A 1 229 ? -35.920 -18.607 67.575 1.00 96.38 229 GLN A N 1
ATOM 1853 C CA . GLN A 1 229 ? -36.920 -18.429 68.636 1.00 96.38 229 GLN A CA 1
ATOM 1854 C C . GLN A 1 229 ? -38.263 -19.137 68.360 1.00 96.38 229 GLN A C 1
ATOM 1856 O O . GLN A 1 229 ? -39.174 -19.051 69.183 1.00 96.38 229 GLN A O 1
ATOM 1861 N N . LYS A 1 230 ? -38.400 -19.853 67.232 1.00 96.12 230 LYS A N 1
ATOM 1862 C CA . LYS A 1 230 ? -39.627 -20.551 66.783 1.00 96.12 230 LYS A CA 1
ATOM 1863 C C . LYS A 1 230 ? -40.831 -19.629 66.527 1.00 96.12 230 LYS A C 1
ATOM 1865 O O . LYS A 1 230 ? -41.971 -20.089 66.476 1.00 96.12 230 LYS A O 1
ATOM 1870 N N . LEU A 1 231 ? -40.598 -18.333 66.315 1.00 95.69 231 LEU A N 1
ATOM 1871 C CA . LEU A 1 231 ? -41.628 -17.347 65.972 1.00 95.69 231 LEU A CA 1
ATOM 1872 C C . LEU A 1 231 ? -41.857 -17.311 64.453 1.00 95.69 231 LEU A C 1
ATOM 1874 O O . LEU A 1 231 ? -41.555 -16.325 63.779 1.00 95.69 231 LEU A O 1
ATOM 1878 N N . TYR A 1 232 ? -42.389 -18.402 63.898 1.00 94.75 232 TYR A N 1
ATOM 1879 C CA . TYR A 1 232 ? -42.450 -18.607 62.444 1.00 94.75 232 TYR A CA 1
ATOM 1880 C C . TYR A 1 232 ? -43.283 -17.564 61.688 1.00 94.75 232 TYR A C 1
ATOM 1882 O O . TYR A 1 232 ? -42.885 -17.159 60.600 1.00 94.75 232 TYR A O 1
ATOM 1890 N N . ALA A 1 233 ? -44.392 -17.085 62.262 1.00 95.56 233 ALA A N 1
ATOM 1891 C CA . ALA A 1 233 ? -45.226 -16.064 61.621 1.00 95.56 233 ALA A CA 1
ATOM 1892 C C . ALA A 1 233 ? -44.458 -14.744 61.421 1.00 95.56 233 ALA A C 1
ATOM 1894 O O . ALA A 1 233 ? -44.397 -14.213 60.316 1.00 95.56 233 ALA A O 1
ATOM 1895 N N . MET A 1 234 ? -43.778 -14.265 62.469 1.00 92.88 234 MET A N 1
ATOM 1896 C CA . MET A 1 234 ? -42.969 -13.042 62.394 1.00 92.88 234 MET A CA 1
ATOM 1897 C C . MET A 1 234 ? -41.719 -13.226 61.523 1.00 92.88 234 MET A C 1
ATOM 1899 O O . MET A 1 234 ? -41.277 -12.288 60.854 1.00 92.88 234 MET A O 1
ATOM 1903 N N . ALA A 1 235 ? -41.138 -14.431 61.515 1.00 95.25 235 ALA A N 1
ATOM 1904 C CA . ALA A 1 235 ? -40.027 -14.763 60.630 1.00 95.25 235 ALA A CA 1
ATOM 1905 C C . ALA A 1 235 ? -40.449 -14.725 59.152 1.00 95.25 235 ALA A C 1
ATOM 1907 O O . ALA A 1 235 ? -39.691 -14.211 58.331 1.00 95.25 235 ALA A O 1
ATOM 1908 N N . GLN A 1 236 ? -41.653 -15.205 58.821 1.00 95.75 236 GLN A N 1
ATOM 1909 C CA . GLN A 1 236 ? -42.189 -15.164 57.461 1.00 95.75 236 GLN A CA 1
ATOM 1910 C C . GLN A 1 236 ? -42.438 -13.723 56.996 1.00 95.75 236 GLN A C 1
ATOM 1912 O O . GLN A 1 236 ? -41.962 -13.348 55.931 1.00 95.75 236 GLN A O 1
ATOM 1917 N N . GLU A 1 237 ? -43.055 -12.875 57.824 1.00 95.38 237 GLU A N 1
ATOM 1918 C CA . GLU A 1 237 ? -43.225 -11.452 57.486 1.00 95.38 237 GLU A CA 1
ATOM 1919 C C . GLU A 1 237 ? -41.884 -10.726 57.285 1.00 95.38 237 GLU A C 1
ATOM 1921 O O . GLU A 1 237 ? -41.751 -9.861 56.417 1.00 95.38 237 GLU A O 1
ATOM 1926 N N . THR A 1 238 ? -40.872 -11.062 58.094 1.00 95.19 238 THR A N 1
ATOM 1927 C CA . THR A 1 238 ? -39.522 -10.488 57.958 1.00 95.19 238 THR A CA 1
ATOM 1928 C C . THR A 1 238 ? -38.834 -10.994 56.690 1.00 95.19 238 THR A C 1
ATOM 1930 O O . THR A 1 238 ? -38.139 -10.222 56.031 1.00 95.19 238 THR A O 1
ATOM 1933 N N . LYS A 1 239 ? -39.050 -12.263 56.324 1.00 96.81 239 LYS A N 1
ATOM 1934 C CA . LYS A 1 239 ? -38.562 -12.849 55.073 1.00 96.81 239 LYS A CA 1
ATOM 1935 C C . LYS A 1 239 ? -39.165 -12.141 53.865 1.00 96.81 239 LYS A C 1
ATOM 1937 O O . LYS A 1 239 ? -38.404 -11.728 53.005 1.00 96.81 239 LYS A O 1
ATOM 1942 N N . ASP A 1 240 ? -40.482 -11.953 53.822 1.00 96.81 240 ASP A N 1
ATOM 1943 C CA . ASP A 1 240 ? -41.141 -11.321 52.672 1.00 96.81 240 ASP A CA 1
ATOM 1944 C C . ASP A 1 240 ? -40.609 -9.893 52.456 1.00 96.81 240 ASP A C 1
ATOM 1946 O O . ASP A 1 240 ? -40.276 -9.506 51.336 1.00 96.81 240 ASP A O 1
ATOM 1950 N N . LYS A 1 241 ? -40.406 -9.136 53.545 1.00 95.38 241 LYS A N 1
ATOM 1951 C CA . LYS A 1 241 ? -39.747 -7.819 53.494 1.00 95.38 241 LYS A CA 1
ATOM 1952 C C . LYS A 1 241 ? -38.306 -7.911 52.982 1.00 95.38 241 LYS A C 1
ATOM 1954 O O . LYS A 1 241 ? -37.930 -7.139 52.105 1.00 95.38 241 LYS A O 1
ATOM 1959 N N . ALA A 1 242 ? -37.509 -8.850 53.492 1.00 96.25 242 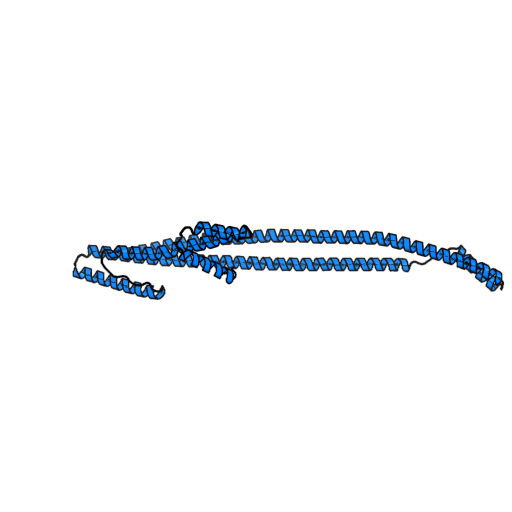ALA A N 1
ATOM 1960 C CA . ALA A 1 242 ? -36.132 -9.047 53.040 1.00 96.25 242 ALA A CA 1
ATOM 1961 C C . ALA A 1 242 ? -36.057 -9.446 51.556 1.00 96.25 242 ALA A C 1
ATOM 1963 O O . ALA A 1 242 ? -35.230 -8.902 50.835 1.00 96.25 242 ALA A O 1
ATOM 1964 N N . ASP A 1 243 ? -36.935 -10.336 51.091 1.00 96.44 243 ASP A N 1
ATOM 1965 C CA . ASP A 1 243 ? -36.978 -10.809 49.704 1.00 96.44 243 ASP A CA 1
ATOM 1966 C C . ASP A 1 243 ? -37.380 -9.668 48.745 1.00 96.44 243 ASP A C 1
ATOM 1968 O O . ASP A 1 243 ? -36.778 -9.523 47.680 1.00 96.44 243 ASP A O 1
ATOM 1972 N N . THR A 1 244 ? -38.334 -8.804 49.132 1.00 96.12 244 THR A N 1
ATOM 1973 C CA . THR A 1 244 ? -38.673 -7.600 48.342 1.00 96.12 244 THR A CA 1
ATOM 1974 C C . THR A 1 244 ? -37.515 -6.604 48.264 1.00 96.12 244 THR A C 1
ATOM 1976 O O . THR A 1 244 ? -37.185 -6.136 47.175 1.00 96.12 244 THR A O 1
ATOM 1979 N N . LEU A 1 245 ? -36.847 -6.328 49.390 1.00 95.06 245 LEU A N 1
ATOM 1980 C CA . LEU A 1 245 ? -35.694 -5.428 49.432 1.00 95.06 245 LEU A CA 1
ATOM 1981 C C . LEU A 1 245 ? -34.514 -5.994 48.627 1.00 95.06 245 LEU A C 1
ATOM 1983 O O . LEU A 1 245 ? -33.844 -5.254 47.913 1.00 95.06 245 LEU A O 1
ATOM 1987 N N . GLU A 1 246 ? -34.276 -7.306 48.702 1.00 94.56 246 GLU A N 1
ATOM 1988 C CA . GLU A 1 246 ? -33.235 -7.985 47.931 1.00 94.56 246 GLU A CA 1
ATOM 1989 C C . GLU A 1 246 ? -33.486 -7.877 46.426 1.00 94.56 246 GLU A C 1
ATOM 1991 O O . GLU A 1 246 ? -32.560 -7.563 45.678 1.00 94.56 246 GLU A O 1
ATOM 1996 N N . ALA A 1 247 ? -34.725 -8.090 45.975 1.00 94.94 247 ALA A N 1
ATOM 1997 C CA . ALA A 1 247 ? -35.087 -7.953 44.566 1.00 94.94 247 ALA A CA 1
ATOM 1998 C C . ALA A 1 247 ? -34.862 -6.519 44.053 1.00 94.94 247 ALA A C 1
ATOM 2000 O O . ALA A 1 247 ? -34.263 -6.330 42.989 1.00 94.94 247 ALA A O 1
ATOM 2001 N N . ASP A 1 248 ? -35.269 -5.514 44.833 1.00 94.31 248 ASP A N 1
ATOM 2002 C CA . ASP A 1 248 ? -35.068 -4.101 44.503 1.00 94.31 248 ASP A CA 1
ATOM 2003 C C . ASP A 1 248 ? -33.580 -3.722 44.472 1.00 94.31 248 ASP A C 1
ATOM 2005 O O . ASP A 1 248 ? -33.120 -3.030 43.556 1.00 94.31 248 ASP A O 1
ATOM 2009 N N . GLU A 1 249 ? -32.799 -4.177 45.454 1.00 94.44 249 GLU A N 1
ATOM 2010 C CA . GLU A 1 249 ? -31.355 -3.949 45.511 1.00 94.44 249 GLU A CA 1
ATOM 2011 C C . GLU A 1 249 ? -30.620 -4.638 44.359 1.00 94.44 249 GLU A C 1
ATOM 2013 O O . GLU A 1 249 ? -29.755 -4.018 43.736 1.00 94.44 249 GLU A O 1
ATOM 2018 N N . LEU A 1 250 ? -30.994 -5.873 44.015 1.00 91.38 250 LEU A N 1
ATOM 2019 C CA . LEU A 1 250 ? -30.454 -6.591 42.859 1.00 91.38 250 LEU A CA 1
ATOM 2020 C C . LEU A 1 250 ? -30.711 -5.846 41.556 1.00 91.38 250 LEU A C 1
ATOM 2022 O O . LEU A 1 250 ? -29.782 -5.685 40.762 1.00 91.38 250 LEU A O 1
ATOM 2026 N N . ALA A 1 251 ? -31.944 -5.387 41.336 1.00 92.50 251 ALA A N 1
ATOM 2027 C CA . ALA A 1 251 ? -32.303 -4.629 40.144 1.00 92.50 251 ALA A CA 1
ATOM 2028 C C . ALA A 1 251 ? -31.473 -3.342 40.046 1.00 92.50 251 ALA A C 1
ATOM 2030 O O . ALA A 1 251 ? -30.824 -3.096 39.031 1.00 92.50 251 ALA A O 1
ATOM 2031 N N . ARG A 1 252 ? -31.382 -2.571 41.139 1.00 91.94 252 ARG A N 1
ATOM 2032 C CA . ARG A 1 252 ? -30.582 -1.334 41.183 1.00 91.94 252 ARG A CA 1
ATOM 2033 C C . ARG A 1 252 ? -29.091 -1.583 40.959 1.00 91.94 252 ARG A C 1
ATOM 2035 O O . ARG A 1 252 ? -28.436 -0.784 40.289 1.00 91.94 252 ARG A O 1
ATOM 2042 N N . MET A 1 253 ? -28.537 -2.660 41.519 1.00 90.31 253 MET A N 1
ATOM 2043 C CA . MET A 1 253 ? -27.131 -3.020 41.316 1.00 90.31 253 MET A CA 1
ATOM 2044 C C . MET A 1 253 ? -26.856 -3.434 39.872 1.00 90.31 253 MET A C 1
ATOM 2046 O O . MET A 1 253 ? -25.857 -2.987 39.311 1.00 90.31 253 MET A O 1
ATOM 2050 N N . ASN A 1 254 ? -27.734 -4.238 39.266 1.00 90.00 254 ASN A N 1
ATOM 2051 C CA . ASN A 1 254 ? -27.614 -4.630 37.861 1.00 90.00 254 ASN A CA 1
ATOM 2052 C C . ASN A 1 254 ? -27.695 -3.409 36.943 1.00 90.00 254 ASN A C 1
ATOM 2054 O O . ASN A 1 254 ? -26.776 -3.195 36.159 1.00 90.00 254 ASN A O 1
ATOM 2058 N N . ASP A 1 255 ? -28.690 -2.539 37.133 1.00 91.56 255 ASP A N 1
ATOM 2059 C CA . ASP A 1 255 ? -28.823 -1.293 36.372 1.00 91.56 255 ASP A CA 1
ATOM 2060 C C . ASP A 1 255 ? -27.582 -0.398 36.503 1.00 91.56 255 ASP A C 1
ATOM 2062 O O . ASP A 1 255 ? -27.159 0.255 35.546 1.00 91.56 255 ASP A O 1
ATOM 2066 N N . GLY A 1 256 ? -26.991 -0.335 37.700 1.00 90.31 256 GLY A N 1
ATOM 2067 C CA . GLY A 1 256 ? -25.764 0.418 37.953 1.00 90.31 256 GLY A CA 1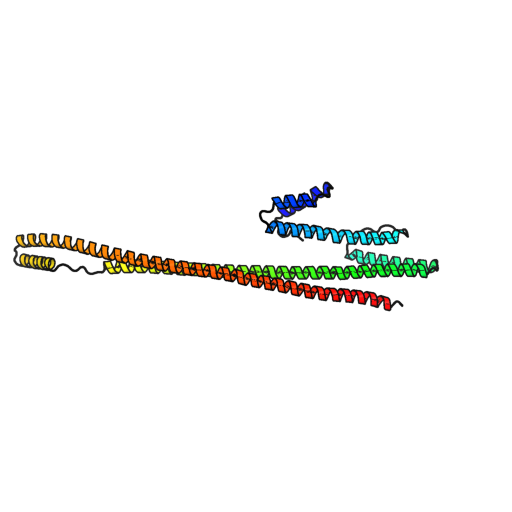
ATOM 2068 C C . GLY A 1 256 ? -24.549 -0.162 37.225 1.00 90.31 256 GLY A C 1
ATOM 2069 O O . GLY A 1 256 ? -23.770 0.594 36.636 1.00 90.31 256 GLY A O 1
ATOM 2070 N N . ILE A 1 257 ? -24.396 -1.491 37.243 1.00 90.00 257 ILE A N 1
ATOM 2071 C CA . ILE A 1 257 ? -23.333 -2.204 36.521 1.00 90.00 257 ILE A CA 1
ATOM 2072 C C . ILE A 1 257 ? -23.516 -2.018 35.013 1.00 90.00 257 ILE A C 1
ATOM 2074 O O . ILE A 1 257 ? -22.561 -1.625 34.348 1.00 90.00 257 ILE A O 1
ATOM 2078 N N . ASP A 1 258 ? -24.727 -2.191 34.489 1.00 91.38 258 ASP A N 1
ATOM 2079 C CA . ASP A 1 258 ? -25.023 -2.075 33.058 1.00 91.38 258 ASP A CA 1
ATOM 2080 C C . ASP A 1 258 ? -24.779 -0.654 32.540 1.00 91.38 258 ASP A C 1
ATOM 2082 O O . ASP A 1 258 ? -24.114 -0.469 31.519 1.00 91.38 258 ASP A O 1
ATOM 2086 N N . LYS A 1 259 ? -25.209 0.376 33.283 1.00 92.94 259 LYS A N 1
ATOM 2087 C CA . LYS A 1 259 ? -24.908 1.779 32.947 1.00 92.94 259 LYS A CA 1
ATOM 2088 C C . LYS A 1 259 ? -23.406 2.059 32.977 1.00 92.94 259 LYS A C 1
ATOM 2090 O O . LYS A 1 259 ? -22.884 2.726 32.082 1.00 92.94 259 LYS A O 1
ATOM 2095 N N . SER A 1 260 ? -22.694 1.557 33.990 1.00 91.81 260 SER A N 1
ATOM 2096 C CA . SER A 1 260 ? -21.240 1.733 34.087 1.00 91.81 260 SER A CA 1
ATOM 2097 C C . SER A 1 260 ? -20.516 1.037 32.934 1.00 91.81 260 SER A C 1
ATOM 2099 O O . SER A 1 260 ? -19.640 1.642 32.311 1.00 91.81 260 SER A O 1
ATOM 2101 N N . LEU A 1 261 ? -20.921 -0.193 32.615 1.00 93.56 261 LEU A N 1
ATOM 2102 C CA . LEU A 1 261 ? -20.405 -0.984 31.508 1.00 93.56 261 LEU A CA 1
ATOM 2103 C C . LEU A 1 261 ? -20.644 -0.274 30.174 1.00 93.56 261 LEU A C 1
ATOM 2105 O O . LEU A 1 261 ? -19.710 -0.136 29.389 1.00 93.56 261 LEU A O 1
ATOM 2109 N N . GLN A 1 262 ? -21.852 0.240 29.938 1.00 95.06 262 GLN A N 1
ATOM 2110 C CA . GLN A 1 262 ? -22.202 0.947 28.707 1.00 95.06 262 GLN A CA 1
ATOM 2111 C C . GLN A 1 262 ? -21.356 2.210 28.509 1.00 95.06 262 GLN A C 1
ATOM 2113 O O . GLN A 1 262 ? -20.803 2.410 27.428 1.00 95.06 262 GLN A O 1
ATOM 2118 N N . MET A 1 263 ? -21.195 3.031 29.550 1.00 95.31 263 MET A N 1
ATOM 2119 C CA . MET A 1 263 ? -20.365 4.241 29.485 1.00 95.31 263 MET A CA 1
ATOM 2120 C C . MET A 1 263 ? -18.896 3.905 29.204 1.00 95.31 263 MET A C 1
ATOM 2122 O O . MET A 1 263 ? -18.254 4.534 28.359 1.00 95.31 263 MET A O 1
ATOM 2126 N N . LYS A 1 264 ? -18.360 2.882 29.879 1.00 95.62 264 LYS A N 1
ATOM 2127 C CA . LYS A 1 264 ? -16.987 2.417 29.653 1.00 95.62 264 LYS A CA 1
ATOM 2128 C C . LYS A 1 264 ? -16.803 1.840 28.250 1.00 95.62 264 LYS A C 1
ATOM 2130 O O . LYS A 1 264 ? -15.816 2.167 27.597 1.00 95.62 264 LYS A O 1
ATOM 2135 N N . LYS A 1 265 ? -17.766 1.054 27.763 1.00 96.06 265 LYS A N 1
ATOM 2136 C CA . LYS A 1 265 ? -17.773 0.486 26.410 1.00 96.06 265 LYS A CA 1
ATOM 2137 C C . LYS A 1 265 ? -17.799 1.579 25.348 1.00 96.06 265 LYS A C 1
ATOM 2139 O O . LYS A 1 265 ? -16.996 1.531 24.430 1.00 96.06 265 LYS A O 1
ATOM 2144 N N . GLN A 1 266 ? -18.644 2.599 25.497 1.00 97.00 266 GLN A N 1
ATOM 2145 C CA . GLN A 1 266 ? -18.669 3.745 24.580 1.00 97.00 266 GLN A CA 1
ATOM 2146 C C . GLN A 1 266 ? -17.341 4.511 24.565 1.00 97.00 266 GLN A C 1
ATOM 2148 O O . GLN A 1 266 ? -16.849 4.868 23.496 1.00 97.00 266 GLN A O 1
ATOM 2153 N N . SER A 1 267 ? -16.743 4.743 25.738 1.00 96.94 267 SER A N 1
ATOM 2154 C CA . SER A 1 267 ? -15.429 5.388 25.837 1.00 96.94 267 SER A CA 1
ATOM 2155 C C . SER A 1 267 ? -14.343 4.565 25.137 1.00 96.94 267 SER A C 1
ATOM 2157 O O . SER A 1 267 ? -13.564 5.114 24.359 1.00 96.94 267 SER A O 1
ATOM 2159 N N . LEU A 1 268 ? -14.324 3.248 25.368 1.00 97.12 268 LEU A N 1
ATOM 2160 C CA . LEU A 1 268 ? -13.367 2.334 24.750 1.00 97.12 268 LEU A CA 1
ATOM 2161 C C . LEU A 1 268 ? -13.556 2.261 23.230 1.00 97.12 268 LEU A C 1
ATOM 2163 O O . LEU A 1 268 ? -12.584 2.423 22.507 1.00 97.12 268 LEU A O 1
ATOM 2167 N N . LEU A 1 269 ? -14.789 2.114 22.737 1.00 96.94 269 LEU A N 1
ATOM 2168 C CA . LEU A 1 269 ? -15.085 2.109 21.299 1.00 96.94 269 LEU A CA 1
ATOM 2169 C C . LEU A 1 269 ? -14.607 3.396 20.624 1.00 96.94 269 LEU A C 1
ATOM 2171 O O . LEU A 1 269 ? -13.929 3.346 19.608 1.00 96.94 269 LEU A O 1
ATOM 2175 N N . LYS A 1 270 ? -14.849 4.558 21.240 1.00 97.50 270 LYS A N 1
ATOM 2176 C CA . LYS A 1 270 ? -14.347 5.833 20.716 1.00 97.50 270 LYS A CA 1
ATOM 2177 C C . LYS A 1 270 ? -12.815 5.881 20.663 1.00 97.50 270 LYS A C 1
ATOM 2179 O O . LYS A 1 270 ? -12.249 6.484 19.753 1.00 97.50 270 LYS A O 1
ATOM 2184 N N . GLN A 1 271 ? -12.127 5.293 21.644 1.00 97.06 271 GLN A N 1
ATOM 2185 C CA . GLN A 1 271 ? -10.665 5.177 21.620 1.00 97.06 271 GLN A CA 1
ATOM 2186 C C . GLN A 1 271 ? -10.199 4.247 20.493 1.00 97.06 271 GLN A C 1
ATOM 2188 O O . GLN A 1 271 ? -9.292 4.623 19.752 1.00 97.06 271 GLN A O 1
ATOM 2193 N N . GLN A 1 272 ? -10.854 3.097 20.331 1.00 97.19 272 GLN A N 1
ATOM 2194 C CA . GLN A 1 272 ? -10.584 2.118 19.277 1.00 97.19 272 GLN A CA 1
ATOM 2195 C C . GLN A 1 272 ? -10.794 2.718 17.881 1.00 97.19 272 GLN A C 1
ATOM 2197 O O . GLN A 1 272 ? -9.906 2.614 17.038 1.00 97.19 272 GLN A O 1
ATOM 2202 N N . ASP A 1 273 ? -11.887 3.455 17.668 1.00 96.69 273 ASP A N 1
ATOM 2203 C CA . ASP A 1 273 ? -12.164 4.168 16.417 1.00 96.69 273 ASP A CA 1
ATOM 2204 C C . ASP A 1 273 ? -11.079 5.205 16.106 1.00 96.69 273 ASP A C 1
ATOM 2206 O O . ASP A 1 273 ? -10.612 5.322 14.972 1.00 96.69 273 ASP A O 1
ATOM 2210 N N . ASN A 1 274 ? -10.646 5.975 17.106 1.00 96.94 274 ASN A N 1
ATOM 2211 C CA . ASN A 1 274 ? -9.578 6.957 16.922 1.00 96.94 274 ASN A CA 1
ATOM 2212 C C . ASN A 1 274 ? -8.242 6.288 16.576 1.00 96.94 274 ASN A C 1
ATOM 2214 O O . ASN A 1 274 ? -7.510 6.791 15.721 1.00 96.94 274 ASN A O 1
ATOM 2218 N N . GLU A 1 275 ? -7.925 5.167 17.221 1.00 97.06 275 GLU A N 1
ATOM 2219 C CA . GLU A 1 275 ? -6.714 4.392 16.960 1.00 97.06 275 GLU A CA 1
ATOM 2220 C C . GLU A 1 275 ? -6.733 3.769 15.558 1.00 97.06 275 GLU A C 1
ATOM 2222 O O . GLU A 1 275 ? -5.773 3.942 14.803 1.00 97.06 275 GLU A O 1
ATOM 2227 N N . ALA A 1 276 ? -7.840 3.130 15.172 1.00 95.88 276 ALA A N 1
ATOM 2228 C CA . ALA A 1 276 ? -8.034 2.552 13.845 1.00 95.88 276 ALA A CA 1
ATOM 2229 C C . ALA A 1 276 ? -7.924 3.623 12.750 1.00 95.88 276 ALA A C 1
ATOM 2231 O O . ALA A 1 276 ? -7.173 3.458 11.789 1.00 95.88 276 ALA A O 1
ATOM 2232 N N . ASN A 1 277 ? -8.572 4.777 12.939 1.00 96.75 277 ASN A N 1
ATOM 2233 C CA . ASN A 1 277 ? -8.477 5.907 12.015 1.00 96.75 277 ASN A CA 1
ATOM 2234 C C . ASN A 1 277 ? -7.055 6.480 11.925 1.00 96.75 277 ASN A C 1
ATOM 2236 O O . ASN A 1 277 ? -6.602 6.860 10.843 1.00 96.75 277 ASN A O 1
ATOM 2240 N N . ALA A 1 278 ? -6.336 6.571 13.046 1.00 97.31 278 ALA A N 1
ATOM 2241 C CA . ALA A 1 278 ? -4.952 7.033 13.051 1.00 97.31 278 ALA A CA 1
ATOM 2242 C C . ALA A 1 278 ? -4.028 6.053 12.313 1.00 97.31 278 ALA A C 1
ATOM 2244 O O . ALA A 1 278 ? -3.159 6.489 11.554 1.00 97.31 278 ALA A O 1
ATOM 2245 N N . MET A 1 279 ? -4.226 4.747 12.499 1.00 96.06 279 MET A N 1
ATOM 2246 C CA . MET A 1 279 ? -3.476 3.711 11.788 1.00 96.06 279 MET A CA 1
ATOM 2247 C C . MET A 1 279 ? -3.785 3.708 10.290 1.00 96.06 279 MET A C 1
ATOM 2249 O O . MET A 1 279 ? -2.847 3.734 9.494 1.00 96.06 279 MET A O 1
ATOM 2253 N N . ALA A 1 280 ? -5.059 3.786 9.896 1.00 95.62 280 ALA A N 1
ATOM 2254 C CA . ALA A 1 280 ? -5.465 3.886 8.493 1.00 95.62 280 ALA A CA 1
ATOM 2255 C C . ALA A 1 280 ? -4.807 5.092 7.802 1.00 95.62 280 ALA A C 1
ATOM 2257 O O . ALA A 1 280 ? -4.142 4.941 6.779 1.00 95.62 280 ALA A O 1
ATOM 2258 N N . LYS A 1 281 ? -4.851 6.273 8.436 1.00 97.12 281 LYS A N 1
ATOM 2259 C CA . LYS A 1 281 ? -4.175 7.477 7.924 1.00 97.12 281 LYS A CA 1
ATOM 2260 C C . LYS A 1 281 ? -2.666 7.297 7.776 1.00 97.12 281 LYS A C 1
ATOM 2262 O O . LYS A 1 281 ? -2.088 7.802 6.819 1.00 97.12 281 LYS A O 1
ATOM 2267 N N . ARG A 1 282 ? -2.001 6.607 8.709 1.00 97.19 282 ARG A N 1
ATOM 2268 C CA . ARG A 1 282 ? -0.558 6.324 8.604 1.00 97.19 282 ARG A CA 1
ATOM 2269 C C . ARG A 1 282 ? -0.248 5.422 7.412 1.00 97.19 282 ARG A C 1
ATOM 2271 O O . ARG A 1 282 ? 0.709 5.706 6.693 1.00 97.19 282 ARG A O 1
ATOM 2278 N N . ILE A 1 283 ? -1.055 4.382 7.198 1.00 96.56 283 ILE A N 1
ATOM 2279 C CA . ILE A 1 283 ? -0.927 3.474 6.051 1.00 96.56 283 ILE A CA 1
ATOM 2280 C C . ILE A 1 283 ? -1.129 4.251 4.747 1.00 96.56 283 ILE A C 1
ATOM 2282 O O . ILE A 1 283 ? -0.277 4.175 3.866 1.00 96.56 283 ILE A O 1
ATOM 2286 N N . ASP A 1 284 ? -2.173 5.075 4.653 1.00 96.31 284 ASP A N 1
ATOM 2287 C CA . ASP A 1 284 ? -2.456 5.873 3.456 1.00 96.31 284 ASP A CA 1
ATOM 2288 C C . ASP A 1 284 ? -1.356 6.903 3.168 1.00 96.31 284 ASP A C 1
ATOM 2290 O O . ASP A 1 284 ? -0.870 7.003 2.039 1.00 96.31 284 ASP A O 1
ATOM 2294 N N . CYS A 1 285 ? -0.885 7.627 4.189 1.00 97.56 285 CYS A N 1
ATOM 2295 C CA . CYS A 1 285 ? 0.259 8.527 4.050 1.00 97.56 285 CYS A CA 1
ATOM 2296 C C . CYS A 1 285 ? 1.481 7.778 3.509 1.00 97.56 285 CYS A C 1
ATOM 2298 O O . CYS A 1 285 ? 2.113 8.244 2.557 1.00 97.56 285 CYS A O 1
ATOM 2300 N N . LYS A 1 286 ? 1.785 6.595 4.056 1.00 96.81 286 LYS A N 1
ATOM 2301 C CA . LYS A 1 286 ? 2.933 5.806 3.606 1.00 96.81 286 LYS A CA 1
ATOM 2302 C C . LYS A 1 286 ? 2.748 5.268 2.186 1.00 96.81 286 LYS A C 1
ATOM 2304 O O . LYS A 1 286 ? 3.691 5.338 1.403 1.00 96.81 286 LYS A O 1
ATOM 2309 N N . ARG A 1 287 ? 1.537 4.846 1.813 1.00 96.12 287 ARG A N 1
ATOM 2310 C CA . ARG A 1 287 ? 1.180 4.451 0.441 1.00 96.12 287 ARG A CA 1
ATOM 2311 C C . ARG A 1 287 ? 1.461 5.583 -0.548 1.00 96.12 287 ARG A C 1
ATOM 2313 O O . ARG A 1 287 ? 2.122 5.370 -1.562 1.00 96.12 287 ARG A O 1
ATOM 2320 N N . THR A 1 288 ? 1.028 6.807 -0.234 1.00 96.19 288 THR A N 1
ATOM 2321 C CA . THR A 1 288 ? 1.297 7.967 -1.105 1.00 96.19 288 THR A CA 1
ATOM 2322 C C . THR A 1 288 ? 2.785 8.320 -1.179 1.00 96.19 288 THR A C 1
ATOM 2324 O O . THR A 1 288 ? 3.266 8.715 -2.240 1.00 96.19 288 THR A O 1
ATOM 2327 N N . GLU A 1 289 ? 3.536 8.162 -0.084 1.00 96.81 289 GLU A N 1
ATOM 2328 C CA . GLU A 1 289 ? 4.987 8.378 -0.054 1.00 96.81 289 GLU A CA 1
ATOM 2329 C C . GLU A 1 289 ? 5.722 7.370 -0.948 1.00 96.81 289 GLU A C 1
ATOM 2331 O O . GLU A 1 289 ? 6.568 7.764 -1.752 1.00 96.81 289 GLU A O 1
ATOM 2336 N N . ILE A 1 290 ? 5.364 6.085 -0.856 1.00 95.94 290 ILE A N 1
ATOM 2337 C CA . ILE A 1 290 ? 5.922 5.026 -1.705 1.00 95.94 290 ILE A CA 1
ATOM 2338 C C . ILE A 1 290 ? 5.601 5.307 -3.176 1.00 95.94 290 ILE A C 1
ATOM 2340 O O . ILE A 1 290 ? 6.502 5.252 -4.011 1.00 95.94 290 ILE A O 1
ATOM 2344 N N . GLY A 1 291 ? 4.362 5.699 -3.491 1.00 95.62 291 GLY A N 1
ATOM 2345 C CA . GLY A 1 291 ? 3.968 6.088 -4.848 1.00 95.62 291 GLY A CA 1
ATOM 2346 C C . GLY A 1 291 ? 4.817 7.235 -5.409 1.00 95.62 291 GLY A C 1
ATOM 2347 O O . GLY A 1 291 ? 5.351 7.127 -6.510 1.00 95.62 291 GLY A O 1
ATOM 2348 N N . LYS A 1 292 ? 5.031 8.300 -4.623 1.00 96.94 292 LYS A N 1
ATOM 2349 C CA . LYS A 1 292 ? 5.915 9.419 -5.007 1.00 96.94 292 LYS A CA 1
ATOM 2350 C C . LYS A 1 292 ? 7.365 8.979 -5.197 1.00 96.94 292 LYS A C 1
ATOM 2352 O O . LYS A 1 292 ? 8.061 9.481 -6.075 1.00 96.94 292 LYS A O 1
ATOM 2357 N N . ARG A 1 293 ? 7.848 8.055 -4.367 1.00 96.12 293 ARG A N 1
ATOM 2358 C CA . ARG A 1 293 ? 9.207 7.527 -4.495 1.00 96.12 293 ARG A CA 1
ATOM 2359 C C . ARG A 1 293 ? 9.365 6.697 -5.768 1.00 96.12 293 ARG A C 1
ATOM 2361 O O . ARG A 1 293 ? 10.334 6.910 -6.491 1.00 96.12 293 ARG A O 1
ATOM 2368 N N . ARG A 1 294 ? 8.380 5.850 -6.090 1.00 96.62 294 ARG A N 1
ATOM 2369 C CA . ARG A 1 294 ? 8.328 5.093 -7.349 1.00 96.62 294 ARG A CA 1
ATOM 2370 C C . ARG A 1 294 ? 8.403 6.022 -8.555 1.00 96.62 294 ARG A C 1
ATOM 2372 O O . ARG A 1 294 ? 9.221 5.775 -9.436 1.00 96.62 294 ARG A O 1
ATOM 2379 N N . THR A 1 295 ? 7.606 7.093 -8.599 1.00 95.44 295 THR A N 1
ATOM 2380 C CA . THR A 1 295 ? 7.634 8.035 -9.734 1.00 95.44 295 THR A CA 1
ATOM 2381 C C . THR A 1 295 ? 8.995 8.713 -9.861 1.00 95.44 295 THR A C 1
ATOM 2383 O O . THR A 1 295 ? 9.591 8.682 -10.932 1.00 95.44 295 THR A O 1
ATOM 2386 N N . LEU A 1 296 ? 9.543 9.230 -8.756 1.00 97.12 296 LEU A N 1
ATOM 2387 C CA . LEU A 1 296 ? 10.847 9.901 -8.759 1.00 97.12 296 LEU A CA 1
ATOM 2388 C C . LEU A 1 296 ? 11.981 8.983 -9.212 1.00 97.12 296 LEU A C 1
ATOM 2390 O O . LEU A 1 296 ? 12.858 9.400 -9.968 1.00 97.12 296 LEU A O 1
ATOM 2394 N N . ASP A 1 297 ? 12.005 7.748 -8.725 1.00 95.94 297 ASP A N 1
ATOM 2395 C CA . ASP A 1 297 ? 13.079 6.827 -9.062 1.00 95.94 297 ASP A CA 1
ATOM 2396 C C . ASP A 1 297 ? 12.906 6.252 -10.486 1.00 95.94 297 ASP A C 1
ATOM 2398 O O . ASP A 1 297 ? 13.905 6.062 -11.186 1.00 95.94 297 ASP A O 1
ATOM 2402 N N . THR A 1 298 ? 11.667 6.113 -10.978 1.00 95.25 298 THR A N 1
ATOM 2403 C CA . THR A 1 298 ? 11.378 5.812 -12.395 1.00 95.25 298 THR A CA 1
ATOM 2404 C C . THR A 1 298 ? 11.863 6.937 -13.313 1.00 95.25 298 THR A C 1
ATOM 2406 O O . THR A 1 298 ? 12.550 6.671 -14.299 1.00 95.25 298 THR A O 1
ATOM 2409 N N . ASP A 1 299 ? 11.596 8.199 -12.967 1.00 96.12 299 ASP A N 1
ATOM 2410 C CA . ASP A 1 299 ? 12.053 9.360 -13.741 1.00 96.12 299 ASP A CA 1
ATOM 2411 C C . ASP A 1 299 ? 13.583 9.428 -13.812 1.00 96.12 299 ASP A C 1
ATOM 2413 O O . ASP A 1 299 ? 14.159 9.679 -14.875 1.00 96.12 299 ASP A O 1
ATOM 2417 N N . LYS A 1 300 ? 14.271 9.147 -12.697 1.00 97.06 300 LYS A N 1
ATOM 2418 C CA . LYS A 1 300 ? 15.740 9.058 -12.669 1.00 97.06 300 LYS A CA 1
ATOM 2419 C C . LYS A 1 300 ? 16.256 7.946 -13.577 1.00 97.06 300 LYS A C 1
ATOM 2421 O O . LYS A 1 300 ? 17.251 8.151 -14.276 1.00 97.06 300 LYS A O 1
ATOM 2426 N N . LEU A 1 301 ? 15.603 6.784 -13.580 1.00 95.62 301 LEU A N 1
ATOM 2427 C CA . LEU A 1 301 ? 15.972 5.660 -14.438 1.00 95.62 301 LEU A CA 1
ATOM 2428 C C . LEU A 1 301 ? 15.790 6.013 -15.921 1.00 95.62 301 LEU A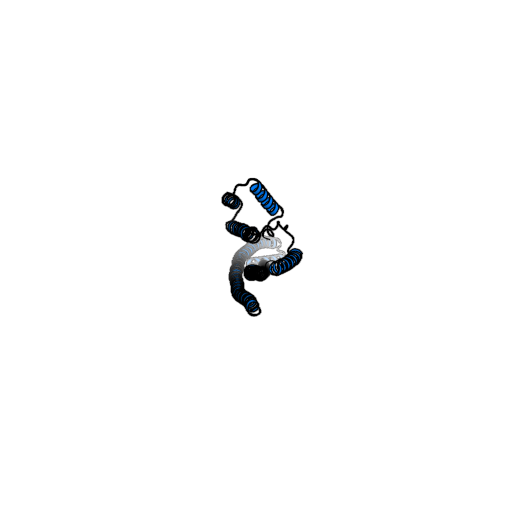 C 1
ATOM 2430 O O . LEU A 1 301 ? 16.709 5.810 -16.715 1.00 95.62 301 LEU A O 1
ATOM 2434 N N . LEU A 1 302 ? 14.663 6.626 -16.284 1.00 95.12 302 LEU A N 1
ATOM 2435 C CA . LEU A 1 302 ? 14.406 7.109 -17.643 1.00 95.12 302 LEU A CA 1
ATOM 2436 C C . LEU A 1 302 ? 15.425 8.167 -18.077 1.00 95.12 302 LEU A C 1
ATOM 2438 O O . LEU A 1 302 ? 15.950 8.105 -19.192 1.00 95.12 302 LEU A O 1
ATOM 2442 N N . LEU A 1 303 ? 15.761 9.110 -17.193 1.00 96.69 303 LEU A N 1
ATOM 2443 C CA . LEU A 1 303 ? 16.780 10.121 -17.459 1.00 96.69 303 LEU A CA 1
ATOM 2444 C C . LEU A 1 303 ? 18.157 9.482 -17.681 1.00 96.69 303 LEU A C 1
ATOM 2446 O O . LEU A 1 303 ? 18.857 9.848 -18.628 1.00 96.69 303 LEU A O 1
ATOM 2450 N N . ARG A 1 304 ? 18.531 8.496 -16.857 1.00 96.69 304 ARG A N 1
ATOM 2451 C CA . ARG A 1 304 ? 19.774 7.732 -17.021 1.00 96.69 304 ARG A CA 1
ATOM 2452 C C . ARG A 1 304 ? 19.800 7.012 -18.367 1.00 96.69 304 ARG A C 1
ATOM 2454 O O . ARG A 1 304 ? 20.767 7.170 -19.106 1.00 96.69 304 ARG A O 1
ATOM 2461 N N . ASN A 1 305 ? 18.732 6.301 -18.720 1.00 95.19 305 ASN A N 1
ATOM 2462 C CA . ASN A 1 305 ? 18.626 5.571 -19.986 1.00 95.19 305 ASN A CA 1
ATOM 2463 C C . ASN A 1 305 ? 18.702 6.525 -21.187 1.00 95.19 305 ASN A C 1
ATOM 2465 O O . ASN A 1 305 ? 19.426 6.263 -22.149 1.00 95.19 305 ASN A O 1
ATOM 2469 N N . ARG A 1 306 ? 18.048 7.691 -21.107 1.00 94.69 306 ARG A N 1
ATOM 2470 C CA . ARG A 1 306 ? 18.152 8.747 -22.124 1.00 94.69 306 ARG A CA 1
ATOM 2471 C C . ARG A 1 306 ? 19.582 9.269 -22.264 1.00 94.69 306 ARG A C 1
ATOM 2473 O O . ARG A 1 306 ? 20.035 9.498 -23.385 1.00 94.69 306 ARG A O 1
ATOM 2480 N N . ASN A 1 307 ? 20.289 9.471 -21.156 1.00 96.00 307 ASN A N 1
ATOM 2481 C CA . ASN A 1 307 ? 21.676 9.935 -21.174 1.00 96.00 307 ASN A CA 1
ATOM 2482 C C . ASN A 1 307 ? 22.620 8.881 -21.765 1.00 96.00 307 ASN A C 1
ATOM 2484 O O . ASN A 1 307 ? 23.487 9.238 -22.559 1.00 96.00 307 ASN A O 1
ATOM 2488 N N . ILE A 1 308 ? 22.409 7.597 -21.457 1.00 95.06 308 ILE A N 1
ATOM 2489 C CA . ILE A 1 308 ? 23.162 6.481 -22.047 1.00 95.06 308 ILE A CA 1
ATOM 2490 C C . ILE A 1 308 ? 22.946 6.432 -23.564 1.00 95.06 308 ILE A C 1
ATOM 2492 O O . ILE A 1 308 ? 23.920 6.362 -24.307 1.00 95.06 308 ILE A O 1
ATOM 2496 N N . ILE A 1 309 ? 21.702 6.552 -24.043 1.00 92.69 309 ILE A N 1
ATOM 2497 C CA . ILE A 1 309 ? 21.409 6.590 -25.487 1.00 92.69 309 ILE A CA 1
ATOM 2498 C C . ILE A 1 309 ? 22.103 7.782 -26.154 1.00 92.69 309 ILE A C 1
ATOM 2500 O O . ILE A 1 309 ? 22.725 7.620 -27.199 1.00 92.69 309 ILE A O 1
ATOM 2504 N N . LYS A 1 310 ? 22.044 8.975 -25.548 1.00 93.75 310 LYS A N 1
ATOM 2505 C CA . LYS A 1 310 ? 22.731 10.165 -26.078 1.00 93.75 310 LYS A CA 1
ATOM 2506 C C . LYS A 1 310 ? 24.245 9.967 -26.160 1.00 93.75 310 LYS A C 1
ATOM 2508 O O . LYS A 1 310 ? 24.842 10.343 -27.166 1.00 93.75 310 LYS A O 1
ATOM 2513 N N . ALA A 1 311 ? 24.852 9.394 -25.121 1.00 94.00 311 ALA A N 1
ATOM 2514 C CA . ALA A 1 311 ? 26.280 9.096 -25.096 1.00 94.00 311 ALA A CA 1
ATOM 2515 C C . ALA A 1 311 ? 26.648 8.070 -26.179 1.00 94.00 311 ALA A C 1
ATOM 2517 O O . ALA A 1 311 ? 27.575 8.305 -26.952 1.00 94.00 311 ALA A O 1
ATOM 2518 N N . TYR A 1 312 ? 25.860 6.999 -26.305 1.00 93.00 312 TYR A N 1
ATOM 2519 C CA . TYR A 1 312 ? 26.026 5.984 -27.342 1.00 93.00 312 TYR A CA 1
ATOM 2520 C C . TYR A 1 312 ? 25.886 6.564 -28.757 1.00 93.00 312 TYR A C 1
ATOM 2522 O O . TYR A 1 312 ? 26.701 6.270 -29.628 1.00 93.00 312 TYR A O 1
ATOM 2530 N N . ASP A 1 313 ? 24.889 7.418 -29.004 1.00 90.44 313 ASP A N 1
ATOM 2531 C CA . ASP A 1 313 ? 24.697 8.075 -30.300 1.00 90.44 313 ASP A CA 1
ATOM 2532 C C . ASP A 1 313 ? 25.850 9.032 -30.635 1.00 90.44 313 ASP A C 1
ATOM 2534 O O . ASP A 1 313 ? 26.216 9.154 -31.804 1.00 90.44 313 ASP A O 1
ATOM 2538 N N . ALA A 1 314 ? 26.409 9.732 -29.643 1.00 92.88 314 ALA A N 1
ATOM 2539 C CA . ALA A 1 314 ? 27.563 10.609 -29.835 1.00 92.88 314 ALA A CA 1
ATOM 2540 C C . ALA A 1 314 ? 28.830 9.803 -30.161 1.00 92.88 314 ALA A C 1
ATOM 2542 O O . ALA A 1 314 ? 29.542 10.121 -31.116 1.00 92.88 314 ALA A O 1
ATOM 2543 N N . GLU A 1 315 ? 29.072 8.721 -29.420 1.00 92.12 315 GLU A N 1
ATOM 2544 C CA . GLU A 1 315 ? 30.191 7.814 -29.664 1.00 92.12 315 GLU A CA 1
ATOM 2545 C C . GLU A 1 315 ? 30.067 7.123 -31.028 1.00 92.12 315 GLU A C 1
ATOM 2547 O O . GLU A 1 315 ? 31.013 7.130 -31.815 1.00 92.12 315 GLU A O 1
ATOM 2552 N N . SER A 1 316 ? 28.885 6.598 -31.352 1.00 88.62 316 SER A N 1
ATOM 2553 C CA . SER A 1 316 ? 28.609 5.937 -32.630 1.00 88.62 316 SER A CA 1
ATOM 2554 C C . SER A 1 316 ? 28.784 6.887 -33.811 1.00 88.62 316 SER A C 1
ATOM 2556 O O . SER A 1 316 ? 29.334 6.486 -34.830 1.00 88.62 316 SER A O 1
ATOM 2558 N N . ARG A 1 317 ? 28.383 8.162 -33.683 1.00 89.25 317 ARG A N 1
ATOM 2559 C CA . ARG A 1 317 ? 28.651 9.187 -34.708 1.00 89.25 317 ARG A CA 1
ATOM 2560 C C . ARG A 1 317 ? 30.144 9.443 -34.894 1.00 89.25 317 ARG A C 1
ATOM 2562 O O . ARG A 1 317 ? 30.598 9.539 -36.028 1.00 89.25 317 ARG A O 1
ATOM 2569 N N . SER A 1 318 ? 30.905 9.548 -33.803 1.00 89.88 318 SER A N 1
ATOM 2570 C CA . SER A 1 318 ? 32.358 9.744 -33.884 1.00 89.88 318 SER A CA 1
ATOM 2571 C C . SER A 1 318 ? 33.058 8.547 -34.529 1.00 89.88 318 SER A C 1
ATOM 2573 O O . SER A 1 318 ? 33.921 8.735 -35.383 1.00 89.88 318 SER A O 1
ATOM 2575 N N . ARG A 1 319 ? 32.664 7.322 -34.161 1.00 87.38 319 ARG A N 1
ATOM 2576 C CA . ARG A 1 319 ? 33.172 6.084 -34.770 1.00 87.38 319 ARG A CA 1
ATOM 2577 C C . ARG A 1 319 ? 32.833 6.015 -36.256 1.00 87.38 319 ARG A C 1
ATOM 2579 O O . ARG A 1 319 ? 33.730 5.787 -37.056 1.00 87.38 319 ARG A O 1
ATOM 2586 N N . PHE A 1 320 ? 31.583 6.293 -36.616 1.00 86.75 320 PHE A N 1
ATOM 2587 C CA . PHE A 1 320 ? 31.129 6.303 -38.004 1.00 86.75 320 PHE A CA 1
ATOM 2588 C C . PHE A 1 320 ? 31.930 7.286 -38.863 1.00 86.75 320 PHE A C 1
ATOM 2590 O O . PHE A 1 320 ? 32.432 6.898 -39.909 1.00 86.75 320 PHE A O 1
ATOM 2597 N N . LYS A 1 321 ? 32.156 8.513 -38.372 1.00 87.81 321 LYS A N 1
ATOM 2598 C CA . LYS A 1 321 ? 32.980 9.505 -39.076 1.00 87.81 321 LYS A CA 1
ATOM 2599 C C . LYS A 1 321 ? 34.417 9.021 -39.308 1.00 87.81 321 LYS A C 1
ATOM 2601 O O . LYS A 1 321 ? 34.948 9.190 -40.392 1.00 87.81 321 LYS A O 1
ATOM 2606 N N . LYS A 1 322 ? 35.039 8.364 -38.320 1.00 88.50 322 LYS A N 1
ATOM 2607 C CA . LYS A 1 322 ? 36.386 7.786 -38.489 1.00 88.50 322 LYS A CA 1
ATOM 2608 C C . LYS A 1 322 ? 36.420 6.671 -39.534 1.00 88.50 322 LYS A C 1
ATOM 2610 O O . LYS A 1 322 ? 37.427 6.520 -40.216 1.00 88.50 322 LYS A O 1
ATOM 2615 N N . ILE A 1 323 ? 35.358 5.871 -39.624 1.00 84.50 323 ILE A N 1
ATOM 2616 C CA . ILE A 1 323 ? 35.248 4.811 -40.632 1.00 84.50 323 ILE A CA 1
ATOM 2617 C C . ILE A 1 323 ? 35.060 5.429 -42.016 1.00 84.50 323 ILE A C 1
ATOM 2619 O O . ILE A 1 323 ? 35.735 5.007 -42.943 1.00 84.50 323 ILE A O 1
ATOM 2623 N N . GLU A 1 324 ? 34.219 6.454 -42.141 1.00 83.38 324 GLU A N 1
ATOM 2624 C CA . GLU A 1 324 ? 34.038 7.227 -43.374 1.00 83.38 324 GLU A CA 1
ATOM 2625 C C . GLU A 1 324 ? 35.370 7.842 -43.841 1.00 83.38 324 GLU A C 1
ATOM 2627 O O . GLU A 1 324 ? 35.824 7.545 -44.944 1.00 83.38 324 GLU A O 1
ATOM 2632 N N . ASP A 1 325 ? 36.080 8.543 -42.948 1.00 86.12 325 ASP A N 1
ATOM 2633 C CA . ASP A 1 325 ? 37.410 9.108 -43.215 1.00 86.12 325 ASP A CA 1
ATOM 2634 C C . ASP A 1 325 ? 38.437 8.014 -43.595 1.00 86.12 325 ASP A C 1
ATOM 2636 O O . ASP A 1 325 ? 39.264 8.203 -44.489 1.00 86.12 325 ASP A O 1
ATOM 2640 N N . SER A 1 326 ? 38.399 6.846 -42.939 1.00 84.69 326 SER A N 1
ATOM 2641 C CA . SER A 1 326 ? 39.297 5.717 -43.231 1.00 84.69 326 SER A CA 1
ATOM 2642 C C . SER A 1 326 ? 38.976 5.040 -44.563 1.00 84.69 326 SER A C 1
ATOM 2644 O O . SER A 1 326 ? 39.894 4.591 -45.252 1.00 84.69 326 SER A O 1
ATOM 2646 N N . VAL A 1 327 ? 37.699 4.936 -44.922 1.00 80.75 327 VAL A N 1
ATOM 2647 C CA . VAL A 1 327 ? 37.235 4.412 -46.209 1.00 80.75 327 VAL A CA 1
ATOM 2648 C C . VAL A 1 327 ? 37.641 5.372 -47.328 1.00 80.75 327 VAL A C 1
ATOM 2650 O O . VAL A 1 327 ? 38.156 4.927 -48.354 1.00 80.75 327 VAL A O 1
ATOM 2653 N N . ASP A 1 328 ? 37.522 6.681 -47.108 1.00 80.56 328 ASP A N 1
ATOM 2654 C CA . ASP A 1 328 ? 37.991 7.699 -48.047 1.00 80.56 328 ASP A CA 1
ATOM 2655 C C . ASP A 1 328 ? 39.511 7.674 -48.230 1.00 80.56 328 ASP A C 1
ATOM 2657 O O . ASP A 1 328 ? 39.989 7.686 -49.368 1.00 80.56 328 ASP A O 1
ATOM 2661 N N . GLN A 1 329 ? 40.279 7.546 -47.143 1.00 80.81 329 GLN A N 1
ATOM 2662 C CA . GLN A 1 329 ? 41.736 7.383 -47.203 1.00 80.81 329 GLN A CA 1
ATOM 2663 C C . GLN A 1 329 ? 42.154 6.087 -47.908 1.00 80.81 329 GLN A C 1
ATOM 2665 O O . GLN A 1 329 ? 43.088 6.110 -48.707 1.00 80.81 329 GLN A O 1
ATOM 2670 N N . ALA A 1 330 ? 41.468 4.966 -47.664 1.00 74.50 330 ALA A N 1
ATOM 2671 C CA . ALA A 1 330 ? 41.755 3.698 -48.337 1.00 74.50 330 ALA A CA 1
ATOM 2672 C C . ALA A 1 330 ? 41.500 3.789 -49.850 1.00 74.50 330 ALA A C 1
ATOM 2674 O O . ALA A 1 330 ? 42.289 3.279 -50.647 1.00 74.50 330 ALA A O 1
ATOM 2675 N N . VAL A 1 331 ? 40.442 4.495 -50.260 1.00 67.75 331 VAL A N 1
ATOM 2676 C CA . VAL A 1 331 ? 40.159 4.733 -51.680 1.00 67.75 331 VAL A CA 1
ATOM 2677 C C . VAL A 1 331 ? 41.171 5.697 -52.314 1.00 67.75 331 VAL A C 1
ATOM 2679 O O . VAL A 1 331 ? 41.581 5.483 -53.456 1.00 67.75 331 VAL A O 1
ATOM 2682 N N . GLN A 1 332 ? 41.637 6.720 -51.596 1.00 69.25 332 GLN A N 1
ATOM 2683 C CA . GLN A 1 332 ? 42.682 7.630 -52.089 1.00 69.25 332 GLN A CA 1
ATOM 2684 C C . GLN A 1 332 ? 44.068 6.961 -52.158 1.00 69.25 332 GLN A C 1
ATOM 2686 O O . GLN A 1 332 ? 44.793 7.159 -53.131 1.00 69.25 332 GLN A O 1
ATOM 2691 N N . GLY A 1 333 ? 44.424 6.120 -51.182 1.00 60.59 333 GLY A N 1
ATOM 2692 C CA . GLY A 1 333 ? 45.701 5.399 -51.137 1.00 60.59 333 GLY A CA 1
ATOM 2693 C C . GLY A 1 333 ? 45.885 4.406 -52.288 1.00 60.59 333 GLY A C 1
ATOM 2694 O O . GLY A 1 333 ? 46.977 4.314 -52.842 1.00 60.59 333 GLY A O 1
ATOM 2695 N N . MET A 1 334 ? 44.814 3.736 -52.729 1.00 52.78 334 MET A N 1
ATOM 2696 C CA . MET A 1 334 ? 44.867 2.874 -53.920 1.00 52.78 334 MET A CA 1
ATOM 2697 C C . MET A 1 334 ? 45.023 3.660 -55.234 1.00 52.78 334 MET A C 1
ATOM 2699 O O . MET A 1 334 ? 45.607 3.139 -56.177 1.00 52.78 334 MET A O 1
ATOM 2703 N N . ALA A 1 335 ? 44.598 4.931 -55.303 1.00 50.91 335 ALA A N 1
ATOM 2704 C CA . ALA A 1 335 ? 44.883 5.793 -56.461 1.00 50.91 335 ALA A CA 1
ATOM 2705 C C . ALA A 1 335 ? 46.360 6.222 -56.551 1.00 50.91 335 ALA A C 1
ATOM 2707 O O . ALA A 1 335 ? 46.838 6.544 -57.635 1.00 50.91 335 ALA A O 1
ATOM 2708 N N . GLY A 1 336 ? 47.087 6.231 -55.428 1.00 46.34 336 GLY A N 1
ATOM 2709 C CA . GLY A 1 336 ? 48.505 6.601 -55.383 1.00 46.34 336 GLY A CA 1
ATOM 2710 C C . GLY A 1 336 ? 49.466 5.495 -55.829 1.00 46.34 336 GLY A C 1
ATOM 2711 O O . GLY A 1 336 ? 50.601 5.800 -56.176 1.00 46.34 336 GLY A O 1
ATOM 2712 N N . ILE A 1 337 ? 49.024 4.233 -55.838 1.00 45.06 337 ILE A N 1
ATOM 2713 C CA . ILE A 1 337 ? 49.836 3.069 -56.244 1.00 45.06 337 ILE A CA 1
ATOM 2714 C C . ILE A 1 337 ? 49.778 2.846 -57.769 1.00 45.06 337 ILE A C 1
ATOM 2716 O O . ILE A 1 337 ? 50.619 2.144 -58.319 1.00 45.06 337 ILE A O 1
ATOM 2720 N N . SER A 1 338 ? 48.826 3.481 -58.462 1.00 41.03 338 SER A N 1
ATOM 2721 C CA . SER A 1 338 ? 48.596 3.316 -59.905 1.00 41.03 338 SER A CA 1
ATOM 2722 C C . SER A 1 338 ? 49.154 4.463 -60.771 1.00 41.03 338 SER A C 1
ATOM 2724 O O . SER A 1 338 ? 48.690 4.647 -61.896 1.00 41.03 338 SER A O 1
ATOM 2726 N N . ARG A 1 339 ? 50.106 5.255 -60.251 1.00 35.00 339 ARG A N 1
ATOM 2727 C CA . ARG A 1 339 ? 50.834 6.297 -61.000 1.00 35.00 339 ARG A CA 1
ATOM 2728 C C . ARG A 1 339 ? 52.251 5.882 -61.347 1.00 35.00 339 ARG A C 1
ATOM 2730 O O . ARG A 1 339 ? 52.921 5.316 -60.456 1.00 35.00 339 ARG A O 1
#